Protein AF-A0A8S9XDS4-F1 (afdb_monomer_lite)

Foldseek 3Di:
DDPVVVVCVVVVVPPPPDDDDPVVVVVVVVVVVVVVVLLVQLCVVLVHPDPVSSVDDPDDGDVPPVVVVVVVVVVVVVVVVVPPPPPPPPVNVVLLVVLLQVQQLLQQDLAHAADPVVSLVVVVVVLVVLVVVLVPDDPPDVVSVVSVVVSVVSVVSSVSSVVSNLVNCLQQLLVCVVVVNRDDPVSVVVSVVSCCVVVVVVLVVLVPDDDPSSDDDSVVPGDDGDQQDKFKKAFQAQDPAQQFACPDPDGDRHGHGHRDIDIGRNNSCVVVVNVVRMTTD

Sequence (281 aa):
MSWKMFRQFPQLLSGSVYSLTGNRLLDIGLCGIIASIIDLDHFYAARSFSLKAATSLDRRPPLHCTSFWLVLLSLALVSSKNINFYNVESGGNVVLDTITEAWVNEKLSPEILPHKADFIEVMMEQIDQMEENVLQLQKTDLRSIIHRQELERIRYLIRSYLRTRLDKIELYSLWVFKNQGVLSPQELVYLKEYLSLSVAPLKNLCDRMPGPCGQINPRQMEIAPDLETHVFAKSKVDLPDTIIVNDGPREEEITINKDSQRIVPYASIREYVRNNQIKLI

pLDDT: mean 76.31, std 16.03, range [31.97, 95.69]

Radius of gyration: 29.33 Å; chains: 1; bounding box: 73×53×79 Å

InterPro domains:
  IPR008591 GINS complex subunit Sld5 [PTHR21206] (91-281)
  IPR021151 GINS subunit, domain A [PF05916] (144-204)
  IPR031633 DNA replication complex GINS protein SLD5, C-terminal [PF16922] (225-281)
  IPR031633 DNA replication complex GINS protein SLD5, C-terminal [cd21692] (225-281)
  IPR036224 GINS, helical bundle-like domain superfamily [SSF158573] (95-211)
  IPR038749 GINS complex protein Sld5, alpha-helical domain [cd11711] (95-197)

Structure (mmCIF, N/CA/C/O backbone):
data_AF-A0A8S9XDS4-F1
#
_entry.id   AF-A0A8S9XDS4-F1
#
loop_
_atom_site.group_PDB
_atom_site.id
_atom_site.type_symbol
_atom_site.label_atom_id
_atom_site.label_alt_id
_atom_site.label_comp_id
_atom_site.label_asym_id
_atom_site.label_entity_id
_atom_site.label_seq_id
_atom_site.pdbx_PDB_ins_code
_atom_site.Cartn_x
_atom_site.Cartn_y
_atom_site.Cartn_z
_atom_site.occupancy
_atom_site.B_iso_or_equiv
_atom_site.auth_seq_id
_atom_site.auth_comp_id
_atom_site.auth_asym_id
_atom_site.auth_atom_id
_atom_site.pdbx_PDB_model_num
ATOM 1 N N . MET A 1 1 ? 11.034 15.096 12.156 1.00 38.94 1 MET A N 1
ATOM 2 C CA . MET A 1 1 ? 10.784 13.637 12.126 1.00 38.94 1 MET A CA 1
ATOM 3 C C . MET A 1 1 ? 11.702 12.971 13.146 1.00 38.94 1 MET A C 1
ATOM 5 O O . MET A 1 1 ? 12.901 12.864 12.922 1.00 38.94 1 MET A O 1
ATOM 9 N N . SER A 1 2 ? 11.190 12.708 14.350 1.00 34.12 2 SER A N 1
ATOM 10 C CA . SER A 1 2 ? 12.020 12.368 15.512 1.00 34.12 2 SER A CA 1
ATOM 11 C C . SER A 1 2 ? 12.387 10.884 15.513 1.00 34.12 2 SER A C 1
ATOM 13 O O . SER A 1 2 ? 11.518 10.023 15.623 1.00 34.12 2 SER A O 1
ATOM 15 N N . TRP A 1 3 ? 13.689 10.598 15.473 1.00 31.97 3 TRP A N 1
ATOM 16 C CA . TRP A 1 3 ? 14.332 9.279 15.602 1.00 31.97 3 TRP A CA 1
ATOM 17 C C . TRP A 1 3 ? 13.975 8.497 16.890 1.00 31.97 3 TRP A C 1
ATOM 19 O O . TRP A 1 3 ? 14.473 7.393 17.114 1.00 31.97 3 TRP A O 1
ATOM 29 N N . LYS A 1 4 ? 13.103 9.038 17.750 1.00 37.28 4 LYS A N 1
ATOM 30 C CA . LYS A 1 4 ? 12.621 8.387 18.975 1.00 37.28 4 LYS A CA 1
ATOM 31 C C . LYS A 1 4 ? 11.759 7.148 18.701 1.00 37.28 4 LYS A C 1
ATOM 33 O O . LYS A 1 4 ? 11.863 6.190 19.460 1.00 37.28 4 LYS A O 1
ATOM 38 N N . MET A 1 5 ? 10.993 7.118 17.606 1.00 40.94 5 MET A N 1
ATOM 39 C CA . MET A 1 5 ? 10.071 6.007 17.321 1.00 40.94 5 MET A CA 1
ATOM 40 C C . MET A 1 5 ? 10.805 4.702 16.959 1.00 40.94 5 MET A C 1
ATOM 42 O O . MET A 1 5 ? 10.407 3.622 17.386 1.00 40.94 5 MET A O 1
ATOM 46 N N . PHE A 1 6 ? 11.935 4.789 16.246 1.00 42.84 6 PHE A N 1
ATOM 47 C CA . PHE A 1 6 ? 12.692 3.603 15.817 1.00 42.84 6 PHE A CA 1
ATOM 48 C C . PHE A 1 6 ? 13.499 2.954 16.957 1.00 42.84 6 PHE A C 1
ATOM 50 O O . PHE A 1 6 ? 13.774 1.758 16.921 1.00 42.84 6 PHE A O 1
ATOM 57 N N . ARG A 1 7 ? 13.837 3.704 18.019 1.00 44.28 7 ARG A N 1
ATOM 58 C CA . ARG A 1 7 ? 14.520 3.160 19.212 1.00 44.28 7 ARG A CA 1
ATOM 59 C C . ARG A 1 7 ? 13.599 2.392 20.164 1.00 44.28 7 ARG A C 1
ATOM 61 O O . ARG A 1 7 ? 14.101 1.604 20.958 1.00 44.28 7 ARG A O 1
ATOM 68 N N . GLN A 1 8 ? 12.283 2.592 20.095 1.00 40.78 8 GLN A N 1
ATOM 69 C CA . GLN A 1 8 ? 11.307 1.886 20.942 1.00 40.78 8 GLN A CA 1
ATOM 70 C C . GLN A 1 8 ? 10.876 0.522 20.377 1.00 40.78 8 GLN A C 1
ATOM 72 O O . GLN A 1 8 ? 10.158 -0.226 21.041 1.00 40.78 8 GLN A O 1
ATOM 77 N N . PHE A 1 9 ? 11.373 0.159 19.193 1.00 41.69 9 PHE A N 1
ATOM 78 C CA . PHE A 1 9 ? 11.039 -1.074 18.478 1.00 41.69 9 PHE A CA 1
ATOM 79 C C . PHE A 1 9 ? 11.287 -2.380 19.278 1.00 41.69 9 PHE A C 1
ATOM 81 O O . PHE A 1 9 ? 10.463 -3.286 19.176 1.00 41.69 9 PHE A O 1
ATOM 88 N N . PRO A 1 10 ? 12.322 -2.500 20.142 1.00 38.56 10 PRO A N 1
ATOM 89 C CA . PRO A 1 10 ? 12.512 -3.697 20.973 1.00 38.56 10 PRO A CA 1
ATOM 90 C C . PRO A 1 10 ? 11.683 -3.710 22.270 1.00 38.56 10 PRO A C 1
ATOM 92 O O . PRO A 1 10 ? 11.441 -4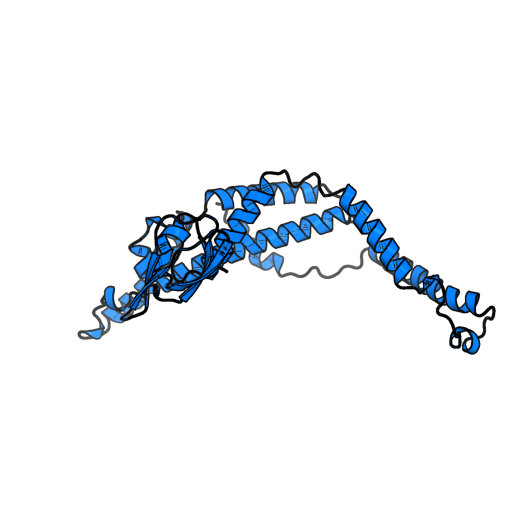.776 22.830 1.00 38.56 10 PRO A O 1
ATOM 95 N N . GLN A 1 11 ? 11.235 -2.551 22.771 1.00 41.19 11 GLN A N 1
ATOM 96 C CA . GLN A 1 11 ? 10.492 -2.468 24.041 1.00 41.19 11 GLN A CA 1
ATOM 97 C C . GLN A 1 11 ? 9.022 -2.892 23.897 1.00 41.19 11 GLN A C 1
ATOM 99 O O . GLN A 1 11 ? 8.427 -3.351 24.867 1.00 41.19 11 GLN A O 1
ATOM 104 N N . LEU A 1 12 ? 8.463 -2.825 22.684 1.00 44.44 12 LEU A N 1
ATOM 105 C CA . LEU A 1 12 ? 7.116 -3.315 22.357 1.00 44.44 12 LEU A CA 1
ATOM 106 C C . LEU A 1 12 ? 7.012 -4.851 22.271 1.00 44.44 12 LEU A C 1
ATOM 108 O O . LEU A 1 12 ? 5.904 -5.381 22.280 1.00 44.44 12 LEU A O 1
ATOM 112 N N . LEU A 1 13 ? 8.144 -5.564 22.209 1.00 42.00 13 LEU A N 1
ATOM 113 C CA . LEU A 1 13 ? 8.207 -7.034 22.167 1.00 42.00 13 LEU A CA 1
ATOM 114 C C . LEU A 1 13 ? 8.434 -7.677 23.542 1.00 42.00 13 LEU A C 1
ATOM 116 O O . LEU A 1 13 ? 8.306 -8.894 23.676 1.00 42.00 13 LEU A O 1
ATOM 120 N N . SER A 1 14 ? 8.730 -6.884 24.577 1.00 39.78 14 SER A N 1
ATOM 121 C CA . SER A 1 14 ? 8.745 -7.381 25.952 1.00 39.78 14 SER A CA 1
ATOM 122 C C . SER A 1 14 ? 7.303 -7.486 26.435 1.00 39.78 14 SER A C 1
ATOM 124 O O . SER A 1 14 ? 6.735 -6.543 26.991 1.00 39.78 14 SER A O 1
ATOM 126 N N . GLY A 1 15 ? 6.682 -8.631 26.145 1.00 41.44 15 GLY A N 1
ATOM 127 C CA . GLY A 1 15 ? 5.395 -9.007 26.706 1.00 41.44 15 GLY A CA 1
ATOM 128 C C . GLY A 1 15 ? 5.400 -8.726 28.204 1.00 41.44 15 GLY A C 1
ATOM 129 O O . GLY A 1 15 ? 6.309 -9.140 28.922 1.00 41.44 15 GLY A O 1
ATOM 130 N N . SER A 1 16 ? 4.399 -7.966 28.649 1.00 39.44 16 SER A N 1
ATOM 131 C CA . SER A 1 16 ? 4.152 -7.692 30.058 1.00 39.44 16 SER A CA 1
ATOM 132 C C . SER A 1 16 ? 4.224 -9.010 30.824 1.00 39.44 16 SER A C 1
ATOM 134 O O . SER A 1 16 ? 3.337 -9.851 30.701 1.00 39.44 16 SER A O 1
ATOM 136 N N . VAL A 1 17 ? 5.302 -9.192 31.591 1.00 44.12 17 VAL A N 1
ATOM 137 C CA . VAL A 1 17 ? 5.386 -10.219 32.626 1.00 44.12 17 VAL A CA 1
ATOM 138 C C . VAL A 1 17 ? 4.143 -10.022 33.487 1.00 44.12 17 VAL A C 1
ATOM 140 O O . VAL A 1 17 ? 3.975 -8.978 34.118 1.00 44.12 17 VAL A O 1
ATOM 143 N N . TYR A 1 18 ? 3.215 -10.971 33.392 1.00 42.41 18 TYR A N 1
ATOM 144 C CA . TYR A 1 18 ? 1.872 -10.854 33.938 1.00 42.41 18 TYR A CA 1
ATOM 145 C C . TYR A 1 18 ? 1.939 -10.804 35.469 1.00 42.41 18 TYR A C 1
ATOM 147 O O . TYR A 1 18 ? 1.972 -11.841 36.127 1.00 42.41 18 TYR A O 1
ATOM 155 N N . SER A 1 19 ? 1.965 -9.608 36.060 1.00 42.09 19 SER A N 1
ATOM 156 C CA . SER A 1 19 ? 1.843 -9.469 37.510 1.00 42.09 19 SER A CA 1
ATOM 157 C C . SER A 1 19 ? 0.372 -9.620 37.914 1.00 42.09 19 SER A C 1
ATOM 159 O O . SER A 1 19 ? -0.516 -8.935 37.393 1.00 42.09 19 SER A O 1
ATOM 161 N N . LEU A 1 20 ? 0.092 -10.557 38.828 1.00 45.88 20 LEU A N 1
ATOM 162 C CA . LEU A 1 20 ? -1.224 -10.714 39.450 1.00 45.88 20 LEU A CA 1
ATOM 163 C C . LEU A 1 20 ? -1.539 -9.458 40.270 1.00 45.88 20 LEU A C 1
ATOM 165 O O . LEU A 1 20 ? -1.080 -9.291 41.396 1.00 45.88 20 LEU A O 1
ATOM 169 N N . THR A 1 21 ? -2.315 -8.552 39.689 1.00 63.59 21 THR A N 1
ATOM 170 C CA . THR A 1 21 ? -2.833 -7.360 40.368 1.00 63.59 21 THR A CA 1
ATOM 171 C C . THR A 1 21 ? -4.156 -7.693 41.065 1.00 63.59 21 THR A C 1
ATOM 173 O O . THR A 1 21 ? -4.941 -8.485 40.543 1.00 63.59 21 THR A O 1
ATOM 176 N N . GLY A 1 22 ? -4.430 -7.075 42.222 1.00 60.00 22 GLY A N 1
ATOM 177 C CA . GLY A 1 22 ? -5.572 -7.397 43.100 1.00 60.00 22 GLY A CA 1
ATOM 178 C C . GLY A 1 22 ? -6.957 -7.387 42.436 1.00 60.00 22 GLY A C 1
ATOM 179 O O . GLY A 1 22 ? -7.810 -8.190 42.804 1.00 60.00 22 GLY A O 1
ATOM 180 N N . ASN A 1 23 ? -7.161 -6.578 41.392 1.00 59.94 23 ASN A N 1
ATOM 181 C CA . ASN A 1 23 ? -8.420 -6.561 40.636 1.00 59.94 23 ASN A CA 1
ATOM 182 C C . ASN A 1 23 ? -8.699 -7.896 39.923 1.00 59.94 23 ASN A C 1
ATOM 184 O O . ASN A 1 23 ? -9.842 -8.326 39.865 1.00 59.94 23 ASN A O 1
ATOM 188 N N . ARG A 1 24 ? -7.662 -8.619 39.478 1.00 60.28 24 ARG A N 1
ATOM 189 C CA . ARG A 1 24 ? -7.840 -9.924 38.819 1.00 60.28 24 ARG A CA 1
ATOM 190 C C . ARG A 1 24 ? -8.244 -11.027 39.795 1.00 60.28 24 ARG A C 1
ATOM 192 O O . ARG A 1 24 ? -8.914 -11.969 39.395 1.00 60.28 24 ARG A O 1
ATOM 199 N N . LEU A 1 25 ? -7.855 -10.923 41.069 1.00 70.88 25 LEU A N 1
ATOM 200 C CA . LEU A 1 25 ? -8.317 -11.853 42.107 1.00 70.88 25 LEU A CA 1
ATOM 201 C C . LEU A 1 25 ? -9.803 -11.647 42.411 1.00 70.88 25 LEU A C 1
ATOM 203 O O . LEU A 1 25 ? -10.516 -12.625 42.615 1.00 70.88 25 LEU A O 1
ATOM 207 N N . LEU A 1 26 ? -10.273 -10.395 42.383 1.00 72.00 26 LEU A N 1
ATOM 208 C CA . LEU A 1 26 ? -11.701 -10.092 42.463 1.00 72.00 26 LEU A CA 1
ATOM 209 C C . LEU A 1 26 ? -12.457 -10.632 41.246 1.00 72.00 26 LEU A C 1
ATOM 211 O O . LEU A 1 26 ? -13.508 -11.234 41.433 1.00 72.00 26 LEU A O 1
ATOM 215 N N . ASP A 1 27 ? -11.906 -10.512 40.036 1.00 66.06 27 ASP A N 1
ATOM 216 C CA . ASP A 1 27 ? -12.522 -11.068 38.822 1.00 66.06 27 ASP A CA 1
ATOM 217 C C . ASP A 1 27 ? -12.614 -12.603 38.872 1.00 66.06 27 ASP A C 1
ATOM 219 O O . ASP A 1 27 ? -13.650 -13.179 38.540 1.00 66.06 27 ASP A O 1
ATOM 223 N N . ILE A 1 28 ? -11.557 -13.276 39.342 1.00 75.62 28 ILE A N 1
ATOM 224 C CA . ILE A 1 28 ? -11.547 -14.734 39.550 1.00 75.62 28 ILE A CA 1
ATOM 225 C C . ILE A 1 28 ? -12.573 -15.127 40.621 1.00 75.62 28 ILE A C 1
ATOM 227 O O . ILE A 1 28 ? -13.322 -16.086 40.435 1.00 75.62 28 ILE A O 1
ATOM 231 N N . GLY A 1 29 ? -12.645 -14.371 41.720 1.00 77.25 29 GLY A N 1
ATOM 232 C CA . GLY A 1 29 ? -13.624 -14.586 42.785 1.00 77.25 29 GLY A CA 1
ATOM 233 C C . GLY A 1 29 ? -15.064 -14.408 42.302 1.00 77.25 29 GLY A C 1
ATOM 234 O O . GLY A 1 29 ? -15.908 -15.262 42.557 1.00 77.25 29 GLY A O 1
ATOM 235 N N . LEU A 1 30 ? -15.335 -13.347 41.541 1.00 78.06 30 LEU A N 1
ATOM 236 C CA . LEU A 1 30 ? -16.634 -13.091 40.918 1.00 78.06 30 LEU A CA 1
ATOM 237 C C . LEU A 1 30 ? -17.008 -14.198 39.931 1.00 78.06 30 LEU A C 1
ATOM 239 O O . LEU A 1 30 ? -18.138 -14.677 39.958 1.00 78.06 30 LEU A O 1
ATOM 243 N N . CYS A 1 31 ? -16.062 -14.656 39.110 1.00 69.50 31 CYS A N 1
ATOM 244 C CA . CYS A 1 31 ? -16.282 -15.767 38.189 1.00 69.50 31 CYS A CA 1
ATOM 245 C C . CYS A 1 31 ? -16.628 -17.065 38.940 1.00 69.50 31 CYS A C 1
ATOM 247 O O . CYS A 1 31 ? -17.566 -17.762 38.557 1.00 69.50 31 CYS A O 1
ATOM 249 N N . GLY A 1 32 ? -15.949 -17.344 40.058 1.00 77.50 32 GLY A N 1
ATOM 250 C CA . GLY A 1 32 ? -16.254 -18.483 40.928 1.00 77.50 32 GLY A CA 1
ATOM 251 C C . GLY A 1 32 ? -17.635 -18.396 41.587 1.00 77.50 32 GLY A C 1
ATOM 252 O O . GLY A 1 32 ? -18.351 -19.393 41.651 1.00 77.50 32 GLY A O 1
ATOM 253 N N . ILE A 1 33 ? -18.047 -17.203 42.026 1.00 77.25 33 ILE A N 1
ATOM 254 C CA . ILE A 1 33 ? -19.387 -16.972 42.589 1.00 77.25 33 ILE A CA 1
ATOM 255 C C . ILE A 1 33 ? -20.460 -17.184 41.516 1.00 77.25 33 ILE A C 1
ATOM 257 O O . ILE A 1 33 ? -21.451 -17.866 41.768 1.00 77.25 33 ILE A O 1
ATOM 261 N N . ILE A 1 34 ? -20.252 -16.652 40.309 1.00 73.94 34 ILE A N 1
ATOM 262 C CA . ILE A 1 34 ? -21.185 -16.809 39.186 1.00 73.94 34 ILE A CA 1
ATOM 263 C C . ILE A 1 34 ? -21.294 -18.283 38.774 1.00 73.94 34 ILE A C 1
ATOM 265 O O . ILE A 1 34 ? -22.406 -18.772 38.591 1.00 73.94 34 ILE A O 1
ATOM 269 N N . ALA A 1 35 ? -20.176 -19.011 38.690 1.00 72.69 35 ALA A N 1
ATOM 270 C CA . ALA A 1 35 ? -20.175 -20.447 38.406 1.00 72.69 35 ALA A CA 1
ATOM 271 C C . ALA A 1 35 ? -20.938 -21.248 39.478 1.00 72.69 35 ALA A C 1
ATOM 273 O O . ALA A 1 35 ? -21.775 -22.082 39.148 1.00 72.69 35 ALA A O 1
ATOM 274 N N . SER A 1 36 ? -20.735 -20.921 40.757 1.00 73.25 36 SER A N 1
ATOM 275 C CA . SER A 1 36 ? -21.440 -21.562 41.874 1.00 73.25 36 SER A CA 1
ATOM 276 C C . SER A 1 36 ? -22.957 -21.316 41.841 1.00 73.25 36 SER A C 1
ATOM 278 O O . SER A 1 36 ? -23.747 -22.223 42.098 1.00 73.25 36 SER A O 1
ATOM 280 N N . ILE A 1 37 ? -23.396 -20.112 41.453 1.00 71.06 37 ILE A N 1
ATOM 281 C CA . ILE A 1 37 ? -24.826 -19.789 41.289 1.00 71.06 37 ILE A CA 1
ATOM 282 C C . ILE A 1 37 ? -25.466 -20.627 40.168 1.00 71.06 37 ILE A C 1
ATOM 284 O O . ILE A 1 37 ? -26.620 -21.036 40.293 1.00 71.06 37 ILE A O 1
ATOM 288 N N . ILE A 1 38 ? -24.720 -20.918 39.099 1.00 66.44 38 ILE A N 1
ATOM 289 C CA . ILE A 1 38 ? -25.179 -21.758 37.981 1.00 66.44 38 ILE A CA 1
ATOM 290 C C . ILE A 1 38 ? -25.336 -23.224 38.418 1.00 66.44 38 ILE A C 1
ATOM 292 O O . ILE A 1 38 ? -26.315 -23.883 38.050 1.00 66.44 38 ILE A O 1
ATOM 296 N N . ASP A 1 39 ? -24.424 -23.724 39.252 1.00 64.94 39 ASP A N 1
ATOM 297 C CA . ASP A 1 39 ? -24.528 -25.071 39.818 1.00 64.94 39 ASP A CA 1
ATOM 298 C C . ASP A 1 39 ? -25.735 -25.188 40.771 1.00 64.94 39 ASP A C 1
ATOM 300 O O . ASP A 1 39 ? -26.446 -26.194 40.744 1.00 64.94 39 ASP A O 1
ATOM 304 N N . LEU A 1 40 ? -26.046 -24.138 41.547 1.00 67.69 40 LEU A N 1
ATOM 305 C CA . LEU A 1 40 ? -27.209 -24.086 42.448 1.00 67.69 40 LEU A CA 1
ATOM 306 C C . LEU A 1 40 ? -28.571 -24.114 41.724 1.00 67.69 40 LEU A C 1
ATOM 308 O O . LEU A 1 40 ? -29.529 -24.652 42.284 1.00 67.69 40 LEU A O 1
ATOM 312 N N . ASP A 1 41 ? -28.674 -23.604 40.489 1.00 67.69 41 ASP A N 1
ATOM 313 C CA . ASP A 1 41 ? -29.923 -23.631 39.699 1.00 67.69 41 ASP A CA 1
ATOM 314 C C . ASP A 1 41 ? -30.372 -25.074 39.390 1.00 67.69 41 ASP A C 1
ATOM 316 O O . ASP A 1 41 ? -31.559 -25.403 39.469 1.00 67.69 41 ASP A O 1
ATOM 320 N N . HIS A 1 42 ? -29.421 -25.984 39.146 1.00 67.56 42 HIS A N 1
ATOM 321 C CA . HIS A 1 42 ? -29.709 -27.409 38.942 1.00 67.56 42 HIS A CA 1
ATOM 322 C C . HIS A 1 42 ? -30.240 -28.085 40.211 1.00 67.56 42 HIS A C 1
ATOM 324 O O . HIS A 1 42 ? -31.170 -28.891 40.140 1.00 67.56 42 HIS A O 1
ATOM 330 N N . PHE A 1 43 ? -29.693 -27.737 41.380 1.00 66.94 43 PHE A N 1
ATOM 331 C CA . PHE A 1 43 ? -30.169 -28.254 42.667 1.00 66.94 43 PHE A CA 1
ATOM 332 C C . PHE A 1 43 ? -31.555 -27.707 43.030 1.00 66.94 43 PHE A C 1
ATOM 334 O O . PHE A 1 43 ? -32.393 -28.445 43.559 1.00 66.94 43 PHE A O 1
ATOM 341 N N . TYR A 1 44 ? -31.828 -26.439 42.707 1.00 69.75 44 TYR A N 1
ATOM 342 C CA . TYR A 1 44 ? -33.137 -25.825 42.923 1.00 69.75 44 TYR A CA 1
ATOM 343 C C . TYR A 1 44 ? -34.213 -26.456 42.028 1.00 69.75 44 TYR A C 1
ATOM 345 O O . TYR A 1 44 ? -35.284 -26.829 42.514 1.00 69.75 44 TYR A O 1
ATOM 353 N N . ALA A 1 45 ? -33.910 -26.663 40.742 1.00 65.88 45 ALA A N 1
ATOM 354 C CA . ALA A 1 45 ? -34.813 -27.315 39.796 1.00 65.88 45 ALA A CA 1
ATOM 355 C C . ALA A 1 45 ? -35.069 -28.797 40.141 1.00 65.88 45 ALA A C 1
ATOM 357 O O . ALA A 1 45 ? -36.183 -29.287 39.954 1.00 65.88 45 ALA A O 1
ATOM 358 N N . ALA A 1 46 ? -34.079 -29.493 40.710 1.00 66.75 46 ALA A N 1
ATOM 359 C CA . ALA A 1 46 ? -34.214 -30.873 41.179 1.00 66.75 46 ALA A CA 1
ATOM 360 C C . ALA A 1 46 ? -35.008 -31.020 42.492 1.00 66.75 46 ALA A C 1
ATOM 362 O O . ALA A 1 46 ? -35.350 -32.145 42.862 1.00 66.75 46 ALA A O 1
ATOM 363 N N . ARG A 1 47 ? -35.271 -29.919 43.226 1.00 67.56 47 ARG A N 1
ATOM 364 C CA . ARG A 1 47 ? -35.845 -29.912 44.594 1.00 67.56 47 ARG A CA 1
ATOM 365 C C . ARG A 1 47 ? -35.177 -30.922 45.547 1.00 67.56 47 ARG A C 1
ATOM 367 O O . ARG A 1 47 ? -35.798 -31.411 46.489 1.00 67.56 47 ARG A O 1
ATOM 374 N N . SER A 1 48 ? -33.915 -31.259 45.294 1.00 68.25 48 SER A N 1
ATOM 375 C CA . SER A 1 48 ? -33.201 -32.342 45.962 1.00 68.25 48 SER A CA 1
ATOM 376 C C . SER A 1 48 ? -31.702 -32.067 45.941 1.00 68.25 48 SER A C 1
ATOM 378 O O . SER A 1 48 ? -31.145 -31.719 44.905 1.00 68.25 48 SER A O 1
ATOM 380 N N . PHE A 1 49 ? -31.031 -32.275 47.075 1.00 66.38 49 PHE A N 1
ATOM 381 C CA . PHE A 1 49 ? -29.572 -32.142 47.207 1.00 66.38 49 PHE A CA 1
ATOM 382 C C . PHE A 1 49 ? -28.805 -33.389 46.721 1.00 66.38 49 PHE A C 1
ATOM 384 O O . PHE A 1 49 ? -27.618 -33.551 46.994 1.00 66.38 49 PHE A O 1
ATOM 391 N N . SER A 1 50 ? -29.475 -34.301 46.011 1.00 72.81 50 SER A N 1
ATOM 392 C CA . SER A 1 50 ? -28.852 -35.498 45.449 1.00 72.81 50 SER A CA 1
ATOM 393 C C . SER A 1 50 ? -28.212 -35.199 44.093 1.00 72.81 50 SER A C 1
ATOM 395 O O . SER A 1 50 ? -28.897 -34.827 43.142 1.00 72.81 50 SER A O 1
ATOM 397 N N . LEU A 1 51 ? -26.906 -35.453 43.975 1.00 58.97 51 LEU A N 1
ATOM 398 C CA . LEU A 1 51 ? -26.137 -35.330 42.725 1.00 58.97 51 LEU A CA 1
ATOM 399 C C . LEU A 1 51 ? -26.752 -36.127 41.564 1.00 58.97 51 LEU A C 1
ATOM 401 O O . LEU A 1 51 ? -26.744 -35.668 40.423 1.00 58.97 51 LEU A O 1
ATOM 405 N N . LYS A 1 52 ? -27.336 -37.299 41.855 1.00 64.88 52 LYS A N 1
ATOM 406 C CA . LYS A 1 52 ? -28.030 -38.118 40.848 1.00 64.88 52 LYS A CA 1
ATOM 407 C C . LYS A 1 52 ? -29.311 -37.459 40.339 1.00 64.88 52 LYS A C 1
ATOM 409 O O . LYS A 1 52 ? -29.636 -37.643 39.179 1.00 64.88 52 LYS A O 1
ATOM 414 N N . ALA A 1 53 ? -30.006 -36.697 41.185 1.00 61.03 53 ALA A N 1
ATOM 415 C CA . ALA A 1 53 ? -31.222 -35.983 40.805 1.00 61.03 53 ALA A CA 1
ATOM 416 C C . ALA A 1 53 ? -30.908 -34.686 40.044 1.00 61.03 53 ALA A C 1
ATOM 418 O O . ALA A 1 53 ? -31.602 -34.373 39.090 1.00 61.03 53 ALA A O 1
ATOM 419 N N . ALA A 1 54 ? -29.838 -33.970 40.411 1.00 59.59 54 ALA A N 1
ATOM 420 C CA . ALA A 1 54 ? -29.408 -32.741 39.733 1.00 59.59 54 ALA A CA 1
ATOM 421 C C . ALA A 1 54 ? -28.893 -32.980 38.297 1.00 59.59 54 ALA A C 1
ATOM 423 O O . ALA A 1 54 ? -28.994 -32.102 37.445 1.00 59.59 54 ALA A O 1
ATOM 424 N N . THR A 1 55 ? -28.365 -34.178 38.021 1.00 60.03 55 THR A N 1
ATOM 425 C CA . THR A 1 55 ? -27.806 -34.573 36.713 1.00 60.03 55 THR A CA 1
ATOM 426 C C . THR A 1 55 ? -28.799 -35.297 35.797 1.00 60.03 55 THR A C 1
ATOM 428 O O . THR A 1 55 ? -28.471 -35.559 34.642 1.00 60.03 55 THR A O 1
ATOM 431 N N . SER A 1 56 ? -30.014 -35.598 36.273 1.00 64.50 56 SER A N 1
ATOM 432 C CA . SER A 1 56 ? -31.025 -36.380 35.546 1.00 64.50 56 SER A CA 1
ATOM 433 C C . SER A 1 56 ? -32.303 -35.594 35.206 1.00 64.50 56 SER A C 1
ATOM 435 O O . SER A 1 56 ? -33.374 -36.193 35.123 1.00 64.50 56 SER A O 1
ATOM 437 N N . LEU A 1 57 ? -32.241 -34.262 35.066 1.00 60.91 57 LEU A N 1
ATOM 438 C CA . LEU A 1 57 ? -33.418 -33.445 34.727 1.00 60.91 57 LEU A CA 1
ATOM 439 C C . LEU A 1 57 ? -33.774 -33.512 33.232 1.00 60.91 57 LEU A C 1
ATOM 441 O O . LEU A 1 57 ? -32.945 -33.210 32.377 1.00 60.91 57 LEU A O 1
ATOM 445 N N . ASP A 1 58 ? -35.053 -33.767 32.932 1.00 63.25 58 ASP A N 1
ATOM 446 C CA . ASP A 1 58 ? -35.607 -33.778 31.564 1.00 63.25 58 ASP A CA 1
ATOM 447 C C . ASP A 1 58 ? -35.689 -32.383 30.911 1.00 63.25 58 ASP A C 1
ATOM 449 O O . ASP A 1 58 ? -35.813 -32.259 29.690 1.00 63.25 58 ASP A O 1
ATOM 453 N N . ARG A 1 59 ? -35.643 -31.303 31.706 1.00 61.41 59 ARG A N 1
ATOM 454 C CA . ARG A 1 59 ? -35.692 -29.909 31.230 1.00 61.41 59 ARG A CA 1
ATOM 455 C C . ARG A 1 59 ? -34.483 -29.126 31.725 1.00 61.41 59 ARG A C 1
ATOM 457 O O . ARG A 1 59 ? -34.173 -29.154 32.912 1.00 61.41 59 ARG A O 1
ATOM 464 N N . ARG A 1 60 ? -33.837 -28.382 30.819 1.00 61.56 60 ARG A N 1
ATOM 465 C CA . ARG A 1 60 ? -32.734 -27.475 31.172 1.00 61.56 60 ARG A CA 1
ATOM 466 C C . ARG A 1 60 ? -33.252 -26.356 32.087 1.00 61.56 60 ARG A C 1
ATOM 468 O O . ARG A 1 60 ? -34.297 -25.780 31.771 1.00 61.56 60 ARG A O 1
ATOM 475 N N . PRO A 1 61 ? -32.559 -26.059 33.198 1.00 61.50 61 PRO A N 1
ATOM 476 C CA . PRO A 1 61 ? -33.013 -25.065 34.157 1.00 61.50 61 PRO A CA 1
ATOM 477 C C . PRO A 1 61 ? -32.864 -23.640 33.579 1.00 61.50 61 PRO A C 1
ATOM 479 O O . PRO A 1 61 ? -32.075 -23.416 32.651 1.00 61.50 61 PRO A O 1
ATOM 482 N N . PRO A 1 62 ? -33.688 -22.682 34.036 1.00 57.88 62 PRO A N 1
ATOM 483 C CA . PRO A 1 62 ? -33.934 -21.427 33.327 1.00 57.88 62 PRO A CA 1
ATOM 484 C C . PRO A 1 62 ? -32.721 -20.484 33.267 1.00 57.88 62 PRO A C 1
ATOM 486 O O . PRO A 1 62 ? -32.627 -19.717 32.306 1.00 57.88 62 PRO A O 1
ATOM 489 N N . LEU A 1 63 ? -31.775 -20.547 34.217 1.00 54.34 63 LEU A N 1
ATOM 490 C CA . LEU A 1 63 ? -30.567 -19.700 34.208 1.00 54.34 63 LEU A CA 1
ATOM 491 C C . LEU A 1 63 ? -29.462 -20.246 33.292 1.00 54.34 63 LEU A C 1
ATOM 493 O O . LEU A 1 63 ? -28.519 -19.530 32.959 1.00 54.34 63 LEU A O 1
ATOM 497 N N . HIS A 1 64 ? -29.597 -21.493 32.834 1.00 58.97 64 HIS A N 1
ATOM 498 C CA . HIS A 1 64 ? -28.658 -22.144 31.920 1.00 58.97 64 HIS A CA 1
ATOM 499 C C . HIS A 1 64 ? -28.978 -21.927 30.440 1.00 58.97 64 HIS A C 1
ATOM 501 O O . HIS A 1 64 ? -28.223 -22.357 29.558 1.00 58.97 64 HIS A O 1
ATOM 507 N N . CYS A 1 65 ? -30.105 -21.279 30.145 1.00 57.66 65 CYS A N 1
ATOM 508 C CA . CYS A 1 65 ? -30.448 -20.899 28.791 1.00 57.66 65 CYS A CA 1
ATOM 509 C C . CYS A 1 65 ? -29.420 -19.879 28.304 1.00 57.66 65 CYS A C 1
ATOM 511 O O . CYS A 1 65 ? -29.338 -18.760 28.807 1.00 57.66 65 CYS A O 1
ATOM 513 N N . THR A 1 66 ? -28.669 -20.250 27.269 1.00 58.47 66 THR A N 1
ATOM 514 C CA . THR A 1 66 ? -27.817 -19.347 26.482 1.00 58.47 66 THR A CA 1
ATOM 515 C C . THR A 1 66 ? -28.545 -18.051 26.116 1.00 58.47 66 THR A C 1
ATOM 517 O O . THR A 1 66 ? -27.913 -17.012 25.987 1.00 58.47 66 THR A O 1
ATOM 520 N N . SER A 1 67 ? -29.878 -18.077 26.052 1.00 60.84 67 SER A N 1
ATOM 521 C CA . SER A 1 67 ? -30.771 -16.927 25.941 1.00 60.84 67 SER A CA 1
ATOM 522 C C . SER A 1 67 ? -30.557 -15.842 27.005 1.00 60.84 67 SER A C 1
ATOM 524 O O . SER A 1 67 ? -30.585 -14.676 26.643 1.00 60.84 67 SER A O 1
ATOM 526 N N . PHE A 1 68 ? -30.312 -16.162 28.281 1.00 67.69 68 PHE A N 1
ATOM 527 C CA . PHE A 1 68 ? -30.086 -15.139 29.315 1.00 67.69 68 PHE A CA 1
ATOM 528 C C . PHE A 1 68 ? -28.750 -14.422 29.110 1.00 67.69 68 PHE A C 1
ATOM 530 O O . PHE A 1 68 ? -28.697 -13.196 29.129 1.00 67.69 68 PHE A O 1
ATOM 537 N N . TRP A 1 69 ? -27.687 -15.174 28.813 1.00 68.62 69 TRP A N 1
ATOM 538 C CA . TRP A 1 69 ? -26.383 -14.606 28.468 1.00 68.62 69 TRP A CA 1
ATOM 539 C C . TRP A 1 69 ? -26.418 -13.831 27.149 1.00 68.62 69 TRP A C 1
ATOM 541 O O . TRP A 1 69 ? -25.806 -12.774 27.058 1.00 68.62 69 TRP A O 1
ATOM 551 N N . LEU A 1 70 ? -27.182 -14.292 26.155 1.00 66.00 70 LEU A N 1
ATOM 552 C CA . LEU A 1 70 ? -27.417 -13.565 24.906 1.00 66.00 70 LEU A CA 1
ATOM 553 C C . LEU A 1 70 ? -28.223 -12.283 25.136 1.00 66.00 70 LEU A C 1
ATOM 555 O O . LEU A 1 70 ? -27.917 -11.268 24.520 1.00 66.00 70 LEU A O 1
ATOM 559 N N . VAL A 1 71 ? -29.205 -12.293 26.043 1.00 69.94 71 VAL A N 1
ATOM 560 C CA . VAL A 1 71 ? -29.984 -11.104 26.415 1.00 69.94 71 VAL A CA 1
ATOM 561 C C . VAL A 1 71 ? -29.116 -10.121 27.196 1.00 69.94 71 VAL A C 1
ATOM 563 O O . VAL A 1 71 ? -29.087 -8.953 26.828 1.00 69.94 71 VAL A O 1
ATOM 566 N N . LEU A 1 72 ? -28.338 -10.572 28.184 1.00 71.00 72 LEU A N 1
ATOM 567 C CA . LEU A 1 72 ? -27.388 -9.741 28.931 1.00 71.00 72 LEU A CA 1
ATOM 568 C C . LEU A 1 72 ? -26.321 -9.143 28.002 1.00 71.00 72 LEU A C 1
ATOM 570 O O . LEU A 1 72 ? -26.049 -7.947 28.071 1.00 71.00 72 LEU A O 1
ATOM 574 N N . LEU A 1 73 ? -25.771 -9.947 27.085 1.00 69.81 73 LEU A N 1
ATOM 575 C CA . LEU A 1 73 ? -24.826 -9.494 26.067 1.00 69.81 73 LEU A CA 1
ATOM 576 C C . LEU A 1 73 ? -25.488 -8.494 25.116 1.00 69.81 73 LEU A C 1
ATOM 578 O O . LEU A 1 73 ? -24.898 -7.465 24.814 1.00 69.81 73 LEU A O 1
ATOM 582 N N . SER A 1 74 ? -26.728 -8.742 24.685 1.00 67.12 74 SER A N 1
ATOM 583 C CA . SER A 1 74 ? -27.473 -7.809 23.836 1.00 67.12 74 SER A CA 1
ATOM 584 C C . SER A 1 74 ? -27.771 -6.491 24.556 1.00 67.12 74 SER A C 1
ATOM 586 O O . SER A 1 74 ? -27.623 -5.436 23.952 1.00 67.12 74 SER A O 1
ATOM 588 N N . LEU A 1 75 ? -28.097 -6.523 25.853 1.00 68.31 75 LEU A N 1
ATOM 589 C CA . LEU A 1 75 ? -28.370 -5.336 26.663 1.00 68.31 75 LEU A CA 1
ATOM 590 C C . LEU A 1 75 ? -27.086 -4.545 26.933 1.00 68.31 75 LEU A C 1
ATOM 592 O O . LEU A 1 75 ? -27.087 -3.321 26.844 1.00 68.31 75 LEU A O 1
ATOM 596 N N . ALA A 1 76 ? -25.977 -5.239 27.200 1.00 63.88 76 ALA A N 1
ATOM 597 C CA . ALA A 1 76 ? -24.652 -4.646 27.339 1.00 63.88 76 ALA A CA 1
ATOM 598 C C . ALA A 1 76 ? -24.171 -4.028 26.016 1.00 63.88 76 ALA A C 1
ATOM 600 O O . ALA A 1 76 ? -23.634 -2.923 26.016 1.00 63.88 76 ALA A O 1
ATOM 601 N N . LEU A 1 77 ? -24.433 -4.682 24.879 1.00 59.44 77 LEU A N 1
ATOM 602 C CA . LEU A 1 77 ? -24.166 -4.140 23.545 1.00 59.44 77 LEU A CA 1
ATOM 603 C C . LEU A 1 77 ? -25.065 -2.942 23.222 1.00 59.44 77 LEU A C 1
ATOM 605 O O . LEU A 1 77 ? -24.585 -1.979 22.639 1.00 59.44 77 LEU A O 1
ATOM 609 N N . VAL A 1 78 ? -26.342 -2.949 23.612 1.00 60.09 78 VAL A N 1
ATOM 610 C CA . VAL A 1 78 ? -27.259 -1.806 23.434 1.00 60.09 78 VAL A CA 1
ATOM 611 C C . VAL A 1 78 ? -26.858 -0.630 24.332 1.00 60.09 78 VAL A C 1
ATOM 613 O O . VAL A 1 78 ? -26.845 0.511 23.877 1.00 60.09 78 VAL A O 1
ATOM 616 N N . SER A 1 79 ? -26.440 -0.895 25.571 1.00 53.03 79 SER A N 1
ATOM 617 C CA . SER A 1 79 ? -25.903 0.124 26.481 1.00 53.03 79 SER A CA 1
ATOM 618 C C . SER A 1 79 ? -24.561 0.684 25.978 1.00 53.03 79 SER A C 1
ATOM 620 O O . SER A 1 79 ? -24.324 1.888 26.033 1.00 53.03 79 SER A O 1
ATOM 622 N N . SER A 1 80 ? -23.723 -0.159 25.363 1.00 51.16 80 SER A N 1
ATOM 623 C CA . SER A 1 80 ? -22.482 0.247 24.685 1.00 51.16 80 SER A CA 1
ATOM 624 C C . SER A 1 80 ? -22.744 1.079 23.418 1.00 51.16 80 SER A C 1
ATOM 626 O O . SER A 1 80 ? -22.071 2.089 23.189 1.00 51.16 80 SER A O 1
ATOM 628 N N . LYS A 1 81 ? -23.775 0.729 22.632 1.00 49.19 81 LYS A N 1
ATOM 629 C CA . LYS A 1 81 ? -24.221 1.498 21.455 1.00 49.19 81 LYS A CA 1
ATOM 630 C C . LYS A 1 81 ? -24.683 2.910 21.818 1.00 49.19 81 LYS A C 1
ATOM 632 O O . LYS A 1 81 ? -24.446 3.828 21.039 1.00 49.19 81 LYS A O 1
ATOM 637 N N . ASN A 1 82 ? -25.260 3.100 23.005 1.00 47.12 82 ASN A N 1
ATOM 638 C CA . ASN A 1 82 ? -25.662 4.422 23.491 1.00 47.12 82 ASN A CA 1
ATOM 639 C C . ASN A 1 82 ? -24.488 5.306 23.956 1.00 47.12 82 ASN A C 1
ATOM 641 O O . ASN A 1 82 ? -24.676 6.508 24.108 1.00 47.12 82 ASN A O 1
ATOM 645 N N . ILE A 1 83 ? -23.280 4.759 24.156 1.00 51.72 83 ILE A N 1
ATOM 646 C CA . ILE A 1 83 ? -22.147 5.510 24.732 1.00 51.72 83 ILE A CA 1
ATOM 647 C C . ILE A 1 83 ? -21.026 5.807 23.714 1.00 51.72 83 ILE A C 1
ATOM 649 O O . ILE A 1 83 ? -20.249 6.737 23.938 1.00 51.72 83 ILE A O 1
ATOM 653 N N . ASN A 1 84 ? -20.938 5.103 22.575 1.00 46.03 84 ASN A N 1
ATOM 654 C CA . ASN A 1 84 ? -19.778 5.218 21.668 1.00 46.03 84 ASN A CA 1
ATOM 655 C C . ASN A 1 84 ? -20.059 5.538 20.191 1.00 46.03 84 ASN A C 1
ATOM 657 O O . ASN A 1 84 ? -19.121 5.507 19.403 1.00 46.03 84 ASN A O 1
ATOM 661 N N . PHE A 1 85 ? -21.277 5.914 19.793 1.00 45.25 85 PHE A N 1
ATOM 662 C CA . PHE A 1 85 ? -21.496 6.365 18.406 1.00 45.25 85 PHE A CA 1
ATOM 663 C C . PHE A 1 85 ? -21.249 7.869 18.179 1.00 45.25 85 PHE A C 1
ATOM 665 O O . PHE A 1 85 ? -21.291 8.326 17.045 1.00 45.25 85 PHE A O 1
ATOM 672 N N . TYR A 1 86 ? -20.975 8.646 19.235 1.00 44.03 86 TYR A N 1
ATOM 673 C CA . TYR A 1 86 ? -20.935 10.114 19.143 1.00 44.03 86 TYR A CA 1
ATOM 674 C C . TYR A 1 86 ? -19.549 10.762 18.966 1.00 44.03 86 TYR A C 1
ATOM 676 O O . TYR A 1 86 ? -19.517 11.934 18.619 1.00 44.03 86 TYR A O 1
ATOM 684 N N . ASN A 1 87 ? -18.422 10.050 19.124 1.00 41.53 87 ASN A N 1
ATOM 685 C CA . ASN A 1 87 ? -17.077 10.671 19.063 1.00 41.53 87 ASN A CA 1
ATOM 686 C C . ASN A 1 87 ? -16.100 10.007 18.070 1.00 41.53 87 ASN A C 1
ATOM 688 O O . ASN A 1 87 ? -14.892 10.032 18.284 1.00 41.53 87 ASN A O 1
ATOM 692 N N . VAL A 1 88 ? -16.596 9.427 16.975 1.00 50.78 88 VAL A N 1
ATOM 693 C CA . VAL A 1 88 ? -15.812 9.411 15.729 1.00 50.78 88 VAL A CA 1
ATOM 694 C C . VAL A 1 88 ? -16.453 10.480 14.861 1.00 50.78 88 VAL A C 1
ATOM 696 O O . VAL A 1 88 ? -17.404 10.212 14.131 1.00 50.78 88 VAL A O 1
ATOM 699 N N . GLU A 1 89 ? -16.020 11.724 15.075 1.00 46.50 89 GLU A N 1
ATOM 700 C CA . GLU A 1 89 ? -16.488 12.900 14.344 1.00 46.50 89 GLU A CA 1
ATOM 701 C C . GLU A 1 89 ? -16.526 12.602 12.844 1.00 46.50 89 GLU A C 1
ATOM 703 O O . GLU A 1 89 ? -15.573 12.059 12.281 1.00 46.50 89 GLU A O 1
ATOM 708 N N . SER A 1 90 ? -17.643 12.956 12.206 1.00 49.25 90 SER A N 1
ATOM 709 C CA . SER A 1 90 ? -18.043 12.635 10.829 1.00 49.25 90 SER A CA 1
ATOM 710 C C . SER A 1 90 ? -16.996 12.835 9.717 1.00 49.25 90 SER A C 1
ATOM 712 O O . SER A 1 90 ? -17.246 12.411 8.593 1.00 49.25 90 SER A O 1
ATOM 714 N N . GLY A 1 91 ? -15.837 13.444 9.985 1.00 53.44 91 GLY A N 1
ATOM 715 C CA . GLY A 1 91 ? -14.706 13.524 9.054 1.00 53.44 91 GLY A CA 1
ATOM 716 C C . GLY A 1 91 ? -13.761 12.312 9.079 1.00 53.44 91 GLY A C 1
ATOM 717 O O . GLY A 1 91 ? -13.248 11.929 8.031 1.00 53.44 91 GLY A O 1
ATOM 718 N N . GLY A 1 92 ? -13.554 11.663 10.233 1.00 62.81 92 GLY A N 1
ATOM 719 C CA . GLY A 1 92 ? -12.572 10.574 10.385 1.00 62.81 92 GLY A CA 1
ATOM 720 C C . GLY A 1 92 ? -12.931 9.305 9.606 1.00 62.81 92 GLY A C 1
ATOM 721 O O . GLY A 1 92 ? -12.064 8.670 9.010 1.00 62.81 92 GLY A O 1
ATOM 722 N N . ASN A 1 93 ? -14.223 8.977 9.522 1.00 71.38 93 ASN A N 1
ATOM 723 C CA . ASN A 1 93 ? -14.688 7.810 8.765 1.00 71.38 93 ASN A CA 1
ATOM 724 C C . ASN A 1 93 ? -14.445 7.963 7.257 1.00 71.38 93 ASN A C 1
ATOM 726 O O . ASN A 1 93 ? -14.030 7.013 6.604 1.00 71.38 93 ASN A O 1
ATOM 730 N N . VAL A 1 94 ? -14.617 9.172 6.713 1.00 80.56 94 VAL A N 1
ATOM 731 C CA . VAL A 1 94 ? -14.393 9.436 5.282 1.00 80.56 94 VAL A CA 1
ATOM 732 C C . VAL A 1 94 ? -12.910 9.297 4.925 1.00 80.56 94 VAL A C 1
ATOM 734 O O . VAL A 1 94 ? -12.564 8.719 3.892 1.00 80.56 94 VAL A O 1
ATOM 737 N N . VAL A 1 95 ? -12.019 9.790 5.792 1.00 85.38 95 VAL A N 1
ATOM 738 C CA . VAL A 1 95 ? -10.565 9.648 5.616 1.00 85.38 95 VAL A CA 1
ATOM 739 C C . VAL A 1 95 ? -10.158 8.175 5.712 1.00 85.38 95 VAL A C 1
ATOM 741 O O . VAL A 1 95 ? -9.414 7.686 4.860 1.00 85.38 95 VAL A O 1
ATOM 744 N N . LEU A 1 96 ? -10.698 7.444 6.691 1.00 87.00 96 LEU A N 1
ATOM 745 C CA . LEU A 1 96 ? -10.465 6.009 6.849 1.00 87.00 96 LEU A CA 1
ATOM 746 C C . LEU A 1 96 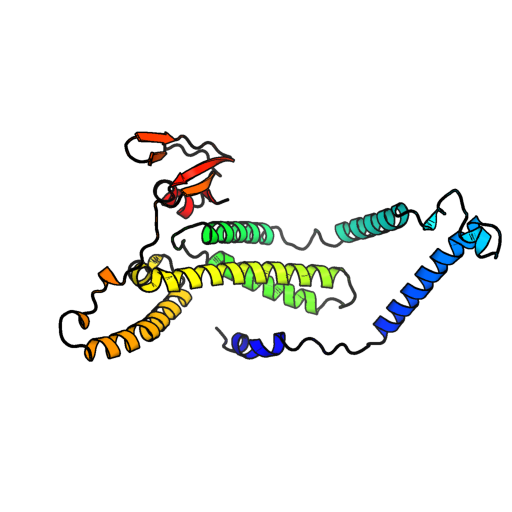? -10.917 5.200 5.638 1.00 87.00 96 LEU A C 1
ATOM 748 O O . LEU A 1 96 ? -10.163 4.343 5.174 1.00 87.00 96 LEU A O 1
ATOM 752 N N . ASP A 1 97 ? -12.105 5.472 5.108 1.00 88.69 97 ASP A N 1
ATOM 753 C CA . ASP A 1 97 ? -12.614 4.798 3.916 1.00 88.69 97 ASP A CA 1
ATOM 754 C C . ASP A 1 97 ? -11.707 5.083 2.717 1.00 88.69 97 ASP A C 1
ATOM 756 O O . ASP A 1 97 ? -11.281 4.160 2.023 1.00 88.69 97 ASP A O 1
ATOM 760 N N . THR A 1 98 ? -11.301 6.342 2.541 1.00 89.62 98 THR A N 1
ATOM 761 C CA . THR A 1 98 ? -10.397 6.753 1.457 1.00 89.62 98 THR A CA 1
ATOM 762 C C . THR A 1 98 ? -9.046 6.032 1.527 1.00 89.62 98 THR A C 1
ATOM 764 O O . THR A 1 98 ? -8.535 5.574 0.504 1.00 89.62 98 THR A O 1
ATOM 767 N N . ILE A 1 99 ? -8.461 5.879 2.719 1.00 90.81 99 ILE A N 1
ATOM 768 C CA . ILE A 1 99 ? -7.175 5.180 2.883 1.00 90.81 99 ILE A CA 1
ATOM 769 C C . ILE A 1 99 ? -7.353 3.671 2.770 1.00 90.81 99 ILE A C 1
ATOM 771 O O . ILE A 1 99 ? -6.495 3.005 2.198 1.00 90.81 99 ILE A O 1
ATOM 775 N N . THR A 1 100 ? -8.463 3.121 3.257 1.00 91.69 100 THR A N 1
ATOM 776 C CA . THR A 1 100 ? -8.783 1.700 3.075 1.00 91.69 100 THR A CA 1
ATOM 777 C C . THR A 1 100 ? -8.861 1.368 1.587 1.00 91.69 100 THR A C 1
ATOM 779 O O . THR A 1 100 ? -8.319 0.359 1.145 1.00 91.69 100 THR A O 1
ATOM 782 N N . GLU A 1 101 ? -9.466 2.245 0.789 1.00 91.75 101 GLU A N 1
ATOM 783 C CA . GLU A 1 101 ? -9.503 2.108 -0.664 1.00 91.75 101 GLU A CA 1
ATOM 784 C C . GLU A 1 101 ? -8.131 2.260 -1.311 1.00 91.75 101 GLU A C 1
ATOM 786 O O . GLU A 1 101 ? -7.755 1.422 -2.129 1.00 91.75 101 GLU A O 1
ATOM 791 N N . ALA A 1 102 ? -7.359 3.276 -0.921 1.00 92.62 102 ALA A N 1
ATOM 792 C CA . ALA A 1 102 ? -5.993 3.449 -1.407 1.00 92.62 102 ALA A CA 1
ATOM 793 C C . ALA A 1 102 ? -5.118 2.227 -1.082 1.00 92.62 102 ALA A C 1
ATOM 795 O O . ALA A 1 102 ? -4.323 1.801 -1.912 1.00 92.62 102 ALA A O 1
ATOM 796 N N . TRP A 1 103 ? -5.306 1.620 0.089 1.00 94.38 103 TRP A N 1
ATOM 797 C CA . TRP A 1 103 ? -4.613 0.412 0.524 1.00 94.38 103 TRP A CA 1
ATOM 798 C C . TRP A 1 103 ? -4.960 -0.821 -0.298 1.00 94.38 103 TRP A C 1
ATOM 800 O O . TRP A 1 103 ? -4.053 -1.537 -0.722 1.00 94.38 103 TRP A O 1
ATOM 810 N N . VAL A 1 104 ? -6.244 -1.057 -0.560 1.00 94.31 104 VAL A N 1
ATOM 811 C CA . VAL A 1 104 ? -6.672 -2.164 -1.427 1.00 94.31 104 VAL A CA 1
ATOM 812 C C . VAL A 1 104 ? -6.146 -1.957 -2.848 1.00 94.31 104 VAL A C 1
ATOM 814 O O . VAL A 1 104 ? -5.540 -2.863 -3.418 1.00 94.31 104 VAL A O 1
ATOM 817 N N . ASN A 1 105 ? -6.285 -0.744 -3.388 1.00 94.38 105 ASN A N 1
ATOM 818 C CA . ASN A 1 105 ? -5.793 -0.409 -4.722 1.00 94.38 105 ASN A CA 1
ATOM 819 C C . ASN A 1 105 ? -4.270 -0.568 -4.826 1.00 94.38 105 ASN A C 1
ATOM 821 O O . ASN A 1 105 ? -3.774 -1.085 -5.823 1.00 94.38 105 ASN A O 1
ATOM 825 N N . GLU A 1 106 ? -3.515 -0.165 -3.804 1.00 95.00 106 GLU A N 1
ATOM 826 C CA . GLU A 1 106 ? -2.064 -0.339 -3.772 1.00 95.00 106 GLU A CA 1
ATOM 827 C C . GLU A 1 106 ? -1.684 -1.823 -3.711 1.00 95.00 106 GLU A C 1
ATOM 829 O O . GLU A 1 106 ? -0.758 -2.241 -4.388 1.00 95.00 106 GLU A O 1
ATOM 834 N N . LYS A 1 107 ? -2.408 -2.663 -2.968 1.00 93.06 107 LYS A N 1
ATOM 835 C CA . LYS A 1 107 ? -2.105 -4.102 -2.914 1.00 93.06 107 LYS A CA 1
ATOM 836 C C . LYS A 1 107 ? -2.344 -4.837 -4.227 1.00 93.06 107 LYS A C 1
ATOM 838 O O . LYS A 1 107 ? -1.613 -5.775 -4.524 1.00 93.06 107 LYS A O 1
ATOM 843 N N . LEU A 1 108 ? -3.369 -4.436 -4.972 1.00 93.50 108 LEU A N 1
ATOM 844 C CA . LEU A 1 108 ? -3.815 -5.146 -6.172 1.00 93.50 108 LEU A CA 1
ATOM 845 C C . LEU A 1 108 ? -3.259 -4.563 -7.474 1.00 93.50 108 LEU A C 1
ATOM 847 O O . LEU A 1 108 ? -3.393 -5.178 -8.527 1.00 93.50 108 LEU A O 1
ATOM 851 N N . SER A 1 109 ? -2.633 -3.387 -7.423 1.00 93.56 109 SER A N 1
ATOM 852 C CA . SER A 1 109 ? -2.000 -2.778 -8.594 1.00 93.56 109 SER A CA 1
ATOM 853 C C . SER A 1 109 ? -0.588 -3.335 -8.830 1.00 93.56 109 SER A C 1
ATOM 855 O O . SER A 1 109 ? 0.195 -3.431 -7.881 1.00 93.56 109 SER A O 1
ATOM 857 N N . PRO A 1 110 ? -0.218 -3.645 -10.087 1.00 92.25 110 PRO A N 1
ATOM 858 C CA . PRO A 1 110 ? 1.129 -4.107 -10.424 1.00 92.25 110 PRO A CA 1
ATOM 859 C C . PRO A 1 110 ? 2.174 -2.980 -10.362 1.00 92.25 110 PRO A C 1
ATOM 861 O O . PRO A 1 110 ? 3.345 -3.248 -10.099 1.00 92.25 110 PRO A O 1
ATOM 864 N N . GLU A 1 111 ? 1.761 -1.722 -10.562 1.00 91.38 111 GLU A N 1
ATOM 865 C CA . GLU A 1 111 ? 2.613 -0.532 -10.434 1.00 91.38 111 GLU A CA 1
ATOM 866 C C . GLU A 1 111 ? 2.407 0.206 -9.105 1.00 91.38 111 GLU A C 1
ATOM 868 O O . GLU A 1 111 ? 1.432 -0.030 -8.393 1.00 91.38 111 GLU A O 1
ATOM 873 N N . ILE A 1 112 ? 3.314 1.129 -8.778 1.00 93.06 112 ILE A N 1
ATOM 874 C CA . ILE A 1 112 ? 3.154 2.040 -7.639 1.00 93.06 112 ILE A CA 1
ATOM 875 C C . ILE A 1 112 ? 2.175 3.173 -7.977 1.00 93.06 112 ILE A C 1
ATOM 877 O O . ILE A 1 112 ? 2.314 3.843 -9.002 1.00 93.06 112 ILE A O 1
ATOM 881 N N . LEU A 1 113 ? 1.187 3.401 -7.107 1.00 92.81 113 LEU A N 1
ATOM 882 C CA . LEU A 1 113 ? 0.178 4.451 -7.290 1.00 92.81 113 LEU A CA 1
ATOM 883 C C . LEU A 1 113 ? 0.617 5.795 -6.672 1.00 92.81 113 LEU A C 1
ATOM 885 O O . LEU A 1 113 ? 1.553 5.828 -5.872 1.00 92.81 113 LEU A O 1
ATOM 889 N N . PRO A 1 114 ? -0.039 6.927 -7.000 1.00 91.44 114 PRO A N 1
ATOM 890 C CA . PRO A 1 114 ? 0.255 8.222 -6.380 1.00 91.44 114 PRO A CA 1
ATOM 891 C C . PRO A 1 114 ? 0.061 8.215 -4.862 1.00 91.44 114 PRO A C 1
ATOM 893 O O . PRO A 1 114 ? -1.006 7.845 -4.364 1.00 91.44 114 PRO A O 1
ATOM 896 N N . HIS A 1 115 ? 1.082 8.664 -4.128 1.00 90.06 115 HIS A N 1
ATOM 897 C CA . HIS A 1 115 ? 1.047 8.698 -2.669 1.00 90.06 115 HIS A CA 1
ATOM 898 C C . HIS A 1 115 ? -0.036 9.653 -2.138 1.00 90.06 115 HIS A C 1
ATOM 900 O O . HIS A 1 115 ? -0.060 10.841 -2.456 1.00 90.06 115 HIS A O 1
ATOM 906 N N . LYS A 1 116 ? -0.913 9.146 -1.268 1.00 90.00 116 LYS A N 1
ATOM 907 C CA . LYS A 1 116 ? -1.959 9.917 -0.579 1.00 90.00 116 LYS A CA 1
ATOM 908 C C . LYS A 1 116 ? -1.445 10.527 0.738 1.00 90.00 116 LYS A C 1
ATOM 910 O O . LYS A 1 116 ? -1.941 10.178 1.805 1.00 90.00 116 LYS A O 1
ATOM 915 N N . ALA A 1 117 ? -0.442 11.410 0.653 1.00 88.62 117 ALA A N 1
ATOM 916 C CA . ALA A 1 117 ? 0.236 12.001 1.819 1.00 88.62 117 ALA A CA 1
ATOM 917 C C . ALA A 1 117 ? -0.730 12.709 2.776 1.00 88.62 117 ALA A C 1
ATOM 919 O O . ALA A 1 117 ? -0.749 12.388 3.959 1.00 88.62 117 ALA A O 1
ATOM 920 N N . ASP A 1 118 ? -1.573 13.589 2.236 1.00 89.00 118 ASP A N 1
ATOM 921 C CA . ASP A 1 118 ? -2.468 14.447 3.017 1.00 89.00 118 ASP A CA 1
ATOM 922 C C . ASP A 1 118 ? -3.380 13.629 3.942 1.00 89.00 118 ASP A C 1
ATOM 924 O O . ASP A 1 118 ? -3.516 13.915 5.128 1.00 89.00 118 ASP A O 1
ATOM 928 N N . PHE A 1 119 ? -3.961 12.543 3.421 1.00 88.81 119 PHE A N 1
ATOM 929 C CA . PHE A 1 119 ? -4.843 11.674 4.200 1.00 88.81 119 PHE A CA 1
ATOM 930 C C . PHE A 1 119 ? -4.081 10.906 5.287 1.00 88.81 119 PHE A C 1
ATOM 932 O O . PHE A 1 119 ? -4.603 10.707 6.381 1.00 88.81 119 PHE A O 1
ATOM 939 N N . ILE A 1 120 ? -2.843 10.486 5.012 1.00 89.38 120 ILE A N 1
ATOM 940 C CA . ILE A 1 120 ? -2.013 9.771 5.989 1.00 89.38 120 ILE A CA 1
ATOM 941 C C . ILE A 1 120 ? -1.600 10.706 7.122 1.00 89.38 120 ILE A C 1
ATOM 943 O O . ILE A 1 120 ? -1.658 10.298 8.278 1.00 89.38 120 ILE A O 1
ATOM 947 N N . GLU A 1 121 ? -1.222 11.946 6.815 1.00 88.69 121 GLU A N 1
ATOM 948 C CA . GLU A 1 121 ? -0.884 12.950 7.826 1.00 88.69 121 GLU A CA 1
ATOM 949 C C . GLU A 1 121 ? -2.078 13.236 8.743 1.00 88.69 121 GLU A C 1
ATOM 951 O O . GLU A 1 121 ? -1.935 13.154 9.963 1.00 88.69 121 GLU A O 1
ATOM 956 N N . VAL A 1 122 ? -3.271 13.431 8.166 1.00 88.38 122 VAL A N 1
ATOM 957 C CA . VAL A 1 122 ? -4.516 13.603 8.934 1.00 88.38 122 VAL A CA 1
ATOM 958 C C . VAL A 1 122 ? -4.791 12.397 9.835 1.00 88.38 122 VAL A C 1
ATOM 960 O O . VAL A 1 122 ? -5.123 12.566 11.006 1.00 88.38 122 VAL A O 1
ATOM 963 N N . MET A 1 123 ? -4.625 11.167 9.339 1.00 85.25 123 MET A N 1
ATOM 964 C CA . MET A 1 123 ? -4.836 9.982 10.176 1.00 85.25 123 MET A CA 1
ATOM 965 C C . MET A 1 123 ? -3.809 9.836 11.292 1.00 85.25 123 MET A C 1
ATOM 967 O O . MET A 1 123 ? -4.152 9.353 12.367 1.00 85.25 123 MET A O 1
ATOM 971 N N . MET A 1 124 ? -2.552 10.202 11.048 1.00 86.81 124 MET A N 1
ATOM 972 C CA . MET A 1 124 ? -1.519 10.162 12.080 1.00 86.81 124 MET A CA 1
ATOM 973 C C . MET A 1 124 ? -1.849 11.144 13.207 1.00 86.81 124 MET A C 1
ATOM 975 O O . MET A 1 124 ? -1.787 10.760 14.371 1.00 86.81 124 MET A O 1
ATOM 979 N N . GLU A 1 125 ? -2.301 12.354 12.869 1.00 87.12 125 GLU A N 1
ATOM 980 C CA . GLU A 1 125 ? -2.776 13.326 13.857 1.00 87.12 125 GLU A CA 1
ATOM 981 C C . GLU A 1 125 ? -3.996 12.803 14.633 1.00 87.12 125 GLU A C 1
ATOM 983 O O . GLU A 1 125 ? -4.038 12.890 15.860 1.00 87.12 125 GLU A O 1
ATOM 988 N N . GLN A 1 126 ? -4.960 12.180 13.946 1.00 83.62 126 GLN A N 1
ATOM 989 C CA . GLN A 1 126 ? -6.128 11.571 14.594 1.00 83.62 126 GLN A CA 1
ATOM 990 C C . GLN A 1 126 ? -5.747 10.432 15.549 1.00 83.62 126 GLN A C 1
ATOM 992 O O . GLN A 1 126 ? -6.339 10.308 16.621 1.00 83.62 126 GLN A O 1
ATOM 997 N N . ILE A 1 127 ? -4.755 9.608 15.196 1.00 86.50 127 ILE A N 1
ATOM 998 C CA . ILE A 1 127 ? -4.247 8.549 16.079 1.00 86.50 127 ILE A CA 1
ATOM 999 C C . ILE A 1 127 ? -3.638 9.155 17.343 1.00 86.50 127 ILE A C 1
ATOM 1001 O O . ILE A 1 127 ? -3.934 8.664 18.432 1.00 86.50 127 ILE A O 1
ATOM 1005 N N . ASP A 1 128 ? -2.832 10.210 17.213 1.00 86.81 128 ASP A N 1
ATOM 1006 C CA . ASP A 1 128 ? -2.180 10.865 18.351 1.00 86.81 128 ASP A CA 1
ATOM 1007 C C . ASP A 1 128 ? -3.221 11.494 19.297 1.00 86.81 128 ASP A C 1
ATOM 1009 O O . ASP A 1 128 ? -3.176 11.282 20.512 1.00 86.81 128 ASP A O 1
ATOM 1013 N N . GLN A 1 129 ? -4.228 12.179 18.743 1.00 84.56 129 GLN A N 1
ATOM 1014 C CA . GLN A 1 129 ? -5.341 12.748 19.513 1.00 84.56 129 GLN A CA 1
ATOM 1015 C C . GLN A 1 129 ? -6.164 11.662 20.224 1.00 84.56 129 GLN A C 1
ATOM 1017 O O . GLN A 1 129 ? -6.501 11.782 21.404 1.00 84.56 129 GLN A O 1
ATOM 1022 N N . MET A 1 130 ? -6.492 10.571 19.527 1.00 78.31 130 MET A N 1
ATOM 1023 C CA . MET A 1 130 ? -7.220 9.449 20.123 1.00 78.31 130 MET A CA 1
ATOM 1024 C C . MET A 1 130 ? -6.401 8.739 21.204 1.00 78.31 130 MET A C 1
ATOM 1026 O O . MET A 1 130 ? -6.968 8.289 22.198 1.00 78.31 130 MET A O 1
ATOM 1030 N N . GLU A 1 131 ? -5.083 8.646 21.046 1.00 85.31 131 GLU A N 1
ATOM 1031 C CA . GLU A 1 131 ? -4.197 8.059 22.046 1.00 85.31 131 GLU A CA 1
ATOM 1032 C C . GLU A 1 131 ? -4.165 8.893 23.331 1.00 85.31 131 GLU A C 1
ATOM 1034 O O . GLU A 1 131 ? -4.324 8.333 24.420 1.00 85.31 131 GLU A O 1
ATOM 1039 N N . GLU A 1 132 ? -4.070 10.220 23.222 1.00 85.75 132 GLU A N 1
ATOM 1040 C CA . GLU A 1 132 ? -4.162 11.125 24.372 1.00 85.75 132 GLU A CA 1
ATOM 1041 C C . GLU A 1 132 ? -5.518 10.998 25.086 1.00 85.75 132 GLU A C 1
ATOM 1043 O O . GLU A 1 132 ? -5.572 10.863 26.313 1.00 85.75 132 GLU A O 1
ATOM 1048 N N . ASN A 1 133 ? -6.611 10.916 24.323 1.00 80.50 133 ASN A N 1
ATOM 1049 C CA . ASN A 1 133 ? -7.956 10.718 24.864 1.00 80.50 133 ASN A CA 1
ATOM 1050 C C . ASN A 1 133 ? -8.102 9.379 25.608 1.00 80.50 133 ASN A C 1
ATOM 1052 O O . ASN A 1 133 ? -8.738 9.317 26.661 1.00 80.50 133 ASN A O 1
ATOM 1056 N N . VAL A 1 134 ? -7.502 8.294 25.102 1.00 80.38 134 VAL A N 1
ATOM 1057 C CA . VAL A 1 134 ? -7.539 6.980 25.768 1.00 80.38 134 VAL A CA 1
ATOM 1058 C C . VAL A 1 134 ? -6.736 6.980 27.069 1.00 80.38 134 VAL A C 1
ATOM 1060 O O . VAL A 1 134 ? -7.139 6.309 28.020 1.00 80.38 134 VAL A O 1
ATOM 1063 N N . LEU A 1 135 ? -5.639 7.741 27.155 1.00 82.06 135 LEU A N 1
ATOM 1064 C CA . LEU A 1 135 ? -4.841 7.852 28.382 1.00 82.06 135 LEU A CA 1
ATOM 1065 C C . LEU A 1 135 ? -5.599 8.533 29.530 1.00 82.06 135 LEU A C 1
ATOM 1067 O O . LEU A 1 135 ? -5.343 8.214 30.693 1.00 82.06 135 LEU A O 1
ATOM 1071 N N . GLN A 1 136 ? -6.535 9.433 29.218 1.00 80.56 136 GLN A N 1
ATOM 1072 C CA . GLN A 1 136 ? -7.375 10.109 30.212 1.00 80.56 136 GLN A CA 1
ATOM 1073 C C . GLN A 1 136 ? -8.507 9.217 30.757 1.00 80.56 136 GLN A C 1
ATOM 1075 O O . GLN A 1 136 ? -9.072 9.508 31.812 1.00 80.56 136 GLN A O 1
ATOM 1080 N N . LEU A 1 137 ? -8.840 8.118 30.071 1.00 76.19 137 LEU A N 1
ATOM 1081 C CA . LEU A 1 137 ? -9.905 7.199 30.475 1.00 76.19 137 LEU A CA 1
ATOM 1082 C C . LEU A 1 137 ? -9.425 6.174 31.515 1.00 76.19 137 LEU A C 1
ATOM 1084 O O . LEU A 1 137 ? -8.267 5.755 31.553 1.00 76.19 137 LEU A O 1
ATOM 1088 N N . GLN A 1 138 ? -10.350 5.702 32.356 1.00 75.12 138 GLN A N 1
ATOM 1089 C CA . GLN A 1 138 ? -10.058 4.620 33.296 1.00 75.12 138 GLN A CA 1
ATOM 1090 C C . GLN A 1 138 ? -9.830 3.297 32.549 1.00 75.12 138 GLN A C 1
ATOM 1092 O O . GLN A 1 138 ? -10.661 2.861 31.755 1.00 75.12 138 GLN A O 1
ATOM 1097 N N . LYS A 1 139 ? -8.721 2.615 32.866 1.00 69.81 139 LYS A N 1
ATOM 1098 C CA . LYS A 1 139 ? -8.265 1.379 32.193 1.00 69.81 139 LYS A CA 1
ATOM 1099 C C . LYS A 1 139 ? -9.234 0.191 32.285 1.00 69.81 139 LYS A C 1
ATOM 1101 O O . LYS A 1 139 ? -9.051 -0.789 31.572 1.00 69.81 139 LYS A O 1
ATOM 1106 N N . THR A 1 140 ? -10.201 0.236 33.197 1.00 72.25 140 THR A N 1
ATOM 1107 C CA . THR A 1 140 ? -11.186 -0.831 33.432 1.00 72.25 140 THR A CA 1
ATOM 1108 C C . THR A 1 140 ? -12.462 -0.660 32.614 1.00 72.25 140 THR A C 1
ATOM 1110 O O . THR A 1 140 ? -13.265 -1.585 32.556 1.00 72.25 140 THR A O 1
ATOM 1113 N N . ASP A 1 141 ? -12.664 0.501 31.988 1.00 78.31 141 ASP A N 1
ATOM 1114 C CA . ASP A 1 141 ? -13.851 0.754 31.181 1.00 78.31 141 ASP A CA 1
ATOM 1115 C C . ASP A 1 141 ? -13.743 0.040 29.823 1.00 78.31 141 ASP A C 1
ATOM 1117 O O . ASP A 1 141 ? -12.723 0.141 29.131 1.00 78.31 141 ASP A O 1
ATOM 1121 N N . LEU A 1 142 ? -14.814 -0.642 29.408 1.00 76.50 142 LEU A N 1
ATOM 1122 C CA . LEU A 1 142 ? -14.923 -1.302 28.103 1.00 76.50 142 LEU A CA 1
ATOM 1123 C C . LEU A 1 142 ? -14.681 -0.314 26.955 1.00 76.50 142 LEU A C 1
ATOM 1125 O O . LEU A 1 142 ? -14.108 -0.682 25.930 1.00 76.50 142 LEU A O 1
ATOM 1129 N N . ARG A 1 143 ? -15.050 0.959 27.142 1.00 73.00 143 ARG A N 1
ATOM 1130 C CA . ARG A 1 143 ? -14.786 2.037 26.181 1.00 73.00 143 ARG A CA 1
ATOM 1131 C C . ARG A 1 143 ? -13.292 2.207 25.893 1.00 73.00 143 ARG A C 1
ATOM 1133 O O . ARG A 1 143 ? -12.913 2.339 24.733 1.00 73.00 143 ARG A O 1
ATOM 1140 N N . SER A 1 144 ? -12.446 2.164 26.923 1.00 75.94 144 SER A N 1
ATOM 1141 C CA . SER A 1 144 ? -10.990 2.286 26.759 1.00 75.94 144 SER A CA 1
ATOM 1142 C C . SER A 1 144 ? -10.407 1.109 25.968 1.00 75.94 144 SER A C 1
ATOM 1144 O O . SER A 1 144 ? -9.509 1.288 25.145 1.00 75.94 144 SER A O 1
ATOM 1146 N N . ILE A 1 145 ? -10.969 -0.091 26.161 1.00 80.69 145 ILE A N 1
ATOM 1147 C CA . ILE A 1 145 ? -10.563 -1.306 25.451 1.00 80.69 145 ILE A CA 1
ATOM 1148 C C . ILE A 1 145 ? -10.933 -1.205 23.968 1.00 80.69 145 ILE A C 1
ATOM 1150 O O . ILE A 1 145 ? -10.078 -1.474 23.125 1.00 80.69 145 ILE A O 1
ATOM 1154 N N . ILE A 1 146 ? -12.161 -0.777 23.654 1.00 81.12 146 ILE A N 1
ATOM 1155 C CA . ILE A 1 146 ? -12.644 -0.617 22.273 1.00 81.12 146 ILE A CA 1
ATOM 1156 C C . ILE A 1 146 ? -11.807 0.428 21.526 1.00 81.12 146 ILE A C 1
ATOM 1158 O O . ILE A 1 146 ? -11.291 0.134 20.450 1.00 81.12 146 ILE A O 1
ATOM 1162 N N . HIS A 1 147 ? -11.591 1.613 22.111 1.00 79.50 147 HIS A N 1
ATOM 1163 C CA . HIS A 1 147 ? -10.776 2.658 21.473 1.00 79.50 147 HIS A CA 1
ATOM 1164 C C . HIS A 1 147 ? -9.334 2.202 21.241 1.00 79.50 147 HIS A C 1
ATOM 1166 O O . HIS A 1 147 ? -8.767 2.462 20.183 1.00 79.50 147 HIS A O 1
ATOM 1172 N N . ARG A 1 148 ? -8.744 1.452 22.182 1.00 82.62 148 ARG A N 1
ATOM 1173 C CA . ARG A 1 148 ? -7.400 0.885 22.002 1.00 82.62 148 ARG A CA 1
ATOM 1174 C C . ARG A 1 148 ? -7.344 -0.145 20.870 1.00 82.62 148 ARG A C 1
ATOM 1176 O O . ARG A 1 148 ? -6.360 -0.181 20.138 1.00 82.62 148 ARG A O 1
ATOM 1183 N N . GLN A 1 149 ? -8.368 -0.986 20.732 1.00 85.19 149 GLN A N 1
ATOM 1184 C CA . GLN A 1 149 ? -8.448 -1.964 19.642 1.00 85.19 149 GLN A CA 1
ATOM 1185 C C . GLN A 1 149 ? -8.599 -1.283 18.277 1.00 85.19 149 GLN A C 1
ATOM 1187 O O . GLN A 1 149 ? -7.899 -1.654 17.336 1.00 85.19 149 GLN A O 1
ATOM 1192 N N . GLU A 1 150 ? -9.447 -0.258 18.180 1.00 82.81 150 GLU A N 1
ATOM 1193 C CA . GLU A 1 150 ? -9.605 0.511 16.943 1.00 82.81 150 GLU A CA 1
ATOM 1194 C C . GLU A 1 150 ? -8.322 1.261 16.564 1.00 82.81 150 GLU A C 1
ATOM 1196 O O . GLU A 1 150 ? -7.912 1.210 15.406 1.00 82.81 150 GLU A O 1
ATOM 1201 N N . LEU A 1 151 ? -7.614 1.858 17.531 1.00 84.81 151 LEU A N 1
ATOM 1202 C CA . LEU A 1 151 ? -6.305 2.474 17.282 1.00 84.81 151 LEU A CA 1
ATOM 1203 C C . LEU A 1 151 ? -5.306 1.478 16.679 1.00 84.81 151 LEU A C 1
ATOM 1205 O O . LEU A 1 151 ? -4.627 1.799 15.704 1.00 84.81 151 LEU A O 1
ATOM 1209 N N . GLU A 1 152 ? -5.232 0.253 17.206 1.00 86.25 152 GLU A N 1
ATOM 1210 C CA . GLU A 1 152 ? -4.358 -0.777 16.632 1.00 86.25 152 GLU A CA 1
ATOM 1211 C C . GLU A 1 152 ? -4.782 -1.195 15.221 1.00 86.25 152 GLU A C 1
ATOM 1213 O O . GLU A 1 152 ? -3.921 -1.378 14.355 1.00 86.25 152 GLU A O 1
ATOM 1218 N N . ARG A 1 153 ? -6.090 -1.283 14.945 1.00 89.50 153 ARG A N 1
ATOM 1219 C CA . ARG A 1 153 ? -6.604 -1.579 13.600 1.00 89.50 153 ARG A CA 1
ATOM 1220 C C . ARG A 1 153 ? -6.179 -0.509 12.592 1.00 89.50 153 ARG A C 1
ATOM 1222 O O . ARG A 1 153 ? -5.683 -0.846 11.516 1.00 89.50 153 ARG A O 1
ATOM 1229 N N . ILE A 1 154 ? -6.330 0.768 12.944 1.00 88.38 154 ILE A N 1
ATOM 1230 C CA . ILE A 1 154 ? -5.956 1.894 12.077 1.00 88.38 154 ILE A CA 1
ATOM 1231 C C . ILE A 1 154 ? -4.437 1.937 11.876 1.00 88.38 154 ILE A C 1
ATOM 1233 O O . ILE A 1 154 ? -3.962 2.035 10.742 1.00 88.38 154 ILE A O 1
ATOM 1237 N N . ARG A 1 155 ? -3.650 1.791 12.950 1.00 89.56 155 ARG A N 1
ATOM 1238 C CA . ARG A 1 155 ? -2.185 1.741 12.850 1.00 89.56 155 ARG A CA 1
ATOM 1239 C C . ARG A 1 155 ? -1.718 0.588 11.967 1.00 89.56 155 ARG A C 1
ATOM 1241 O O . ARG A 1 155 ? -0.781 0.760 11.190 1.00 89.56 155 ARG A O 1
ATOM 1248 N N . TYR A 1 156 ? -2.345 -0.585 12.073 1.00 92.81 156 TYR A N 1
ATOM 1249 C CA . TYR A 1 156 ? -2.050 -1.713 11.193 1.00 92.81 156 TYR A CA 1
ATOM 1250 C C . TYR A 1 156 ? -2.320 -1.368 9.725 1.00 92.81 156 TYR A C 1
ATOM 1252 O O . TYR A 1 156 ? -1.483 -1.665 8.874 1.00 92.81 156 TYR A O 1
ATOM 1260 N N . LEU A 1 157 ? -3.439 -0.705 9.433 1.00 91.62 157 LEU A N 1
ATOM 1261 C CA . LEU A 1 157 ? -3.810 -0.312 8.077 1.00 91.62 157 LEU A CA 1
ATOM 1262 C C . LEU A 1 157 ? -2.765 0.627 7.453 1.00 91.62 157 LEU A C 1
ATOM 1264 O O . LEU A 1 157 ? -2.251 0.327 6.374 1.00 91.62 157 LEU A O 1
ATOM 1268 N N . ILE A 1 158 ? -2.367 1.691 8.163 1.00 91.50 158 ILE A N 1
ATOM 1269 C CA . ILE A 1 158 ? -1.330 2.632 7.697 1.00 91.50 158 ILE A CA 1
ATOM 1270 C C . ILE A 1 158 ? 0.010 1.916 7.511 1.00 91.50 158 ILE A C 1
ATOM 1272 O O . ILE A 1 158 ? 0.659 2.060 6.475 1.00 91.50 158 ILE A O 1
ATOM 1276 N N . ARG A 1 159 ? 0.422 1.093 8.485 1.00 93.06 159 ARG A N 1
ATOM 1277 C CA . ARG A 1 159 ? 1.669 0.318 8.393 1.00 93.06 159 ARG A CA 1
ATOM 1278 C C . ARG A 1 159 ? 1.656 -0.633 7.203 1.00 93.06 159 ARG A C 1
ATOM 1280 O O . ARG A 1 159 ? 2.658 -0.728 6.503 1.00 93.06 159 ARG A O 1
ATOM 1287 N N . SER A 1 160 ? 0.545 -1.331 6.965 1.00 94.56 160 SER A N 1
ATOM 1288 C CA . SER A 1 160 ? 0.422 -2.241 5.827 1.00 94.56 160 SER A CA 1
ATOM 1289 C C . 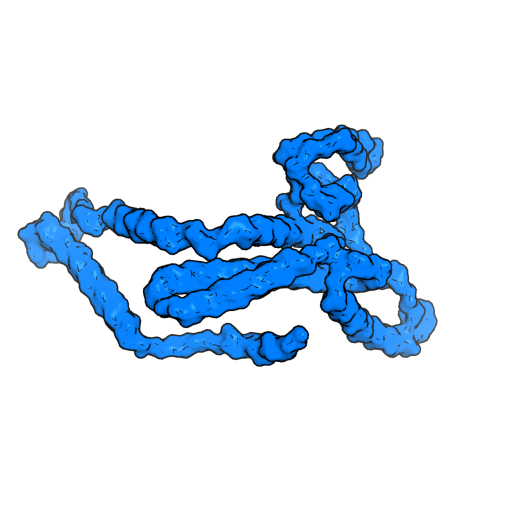SER A 1 160 ? 0.467 -1.484 4.504 1.00 94.56 160 SER A C 1
ATOM 1291 O O . SER A 1 160 ? 1.108 -1.982 3.588 1.00 94.56 160 SER A O 1
ATOM 1293 N N . TYR A 1 161 ? -0.169 -0.315 4.403 1.00 94.44 161 TYR A N 1
ATOM 1294 C CA . TYR A 1 161 ? -0.110 0.533 3.210 1.00 94.44 161 TYR A CA 1
ATOM 1295 C C . TYR A 1 161 ? 1.318 0.989 2.902 1.00 94.44 161 TYR A C 1
ATOM 1297 O O . TYR A 1 161 ? 1.825 0.723 1.815 1.00 94.44 161 TYR A O 1
ATOM 1305 N N . LEU A 1 162 ? 1.996 1.599 3.879 1.00 94.19 162 LEU A N 1
ATOM 1306 C CA . LEU A 1 162 ? 3.366 2.085 3.700 1.00 94.19 162 LEU A CA 1
ATOM 1307 C C . LEU A 1 162 ? 4.338 0.944 3.386 1.00 94.19 162 LEU A C 1
ATOM 1309 O O . LEU A 1 162 ? 5.214 1.095 2.540 1.00 94.19 162 LEU A O 1
ATOM 1313 N N . ARG A 1 163 ? 4.167 -0.219 4.024 1.00 95.69 163 ARG A N 1
ATOM 1314 C CA . ARG A 1 163 ? 5.018 -1.385 3.770 1.00 95.69 163 ARG A CA 1
ATOM 1315 C C . ARG A 1 163 ? 4.851 -1.923 2.352 1.00 95.69 163 ARG A C 1
ATOM 1317 O O . ARG A 1 163 ? 5.851 -2.099 1.675 1.00 95.69 163 ARG A O 1
ATOM 1324 N N . THR A 1 164 ? 3.614 -2.095 1.877 1.00 95.12 164 THR A N 1
ATOM 1325 C CA . THR A 1 164 ? 3.357 -2.535 0.496 1.00 95.12 164 THR A CA 1
ATOM 1326 C C . THR A 1 164 ? 3.981 -1.584 -0.527 1.00 95.12 164 THR A C 1
ATOM 1328 O O . THR A 1 164 ? 4.507 -2.031 -1.543 1.00 95.12 164 THR A O 1
ATOM 1331 N N . ARG A 1 165 ? 3.982 -0.275 -0.253 1.00 94.88 165 ARG A N 1
ATOM 1332 C CA . ARG A 1 165 ? 4.657 0.704 -1.113 1.00 94.88 165 ARG A CA 1
ATOM 1333 C C . ARG A 1 165 ? 6.171 0.559 -1.097 1.00 94.88 165 ARG A C 1
ATOM 1335 O O . ARG A 1 165 ? 6.771 0.553 -2.165 1.00 94.88 165 ARG A O 1
ATOM 1342 N N . LEU A 1 166 ? 6.780 0.413 0.080 1.00 95.00 166 LEU A N 1
ATOM 1343 C CA . LEU A 1 166 ? 8.222 0.177 0.191 1.00 95.00 166 LEU A CA 1
ATOM 1344 C C . LEU A 1 166 ? 8.637 -1.099 -0.549 1.00 95.00 166 LEU A C 1
ATOM 1346 O O . LEU A 1 166 ? 9.579 -1.045 -1.331 1.00 95.00 166 LEU A O 1
ATOM 1350 N N . ASP A 1 167 ? 7.878 -2.188 -0.406 1.00 94.88 167 ASP A N 1
ATOM 1351 C CA . ASP A 1 167 ? 8.143 -3.445 -1.114 1.00 94.88 167 ASP A CA 1
ATOM 1352 C C . ASP A 1 167 ? 8.147 -3.234 -2.647 1.00 94.88 167 ASP A C 1
ATOM 1354 O O . ASP A 1 167 ? 9.033 -3.720 -3.353 1.00 94.88 167 ASP A O 1
ATOM 1358 N N . LYS A 1 168 ? 7.205 -2.438 -3.181 1.00 93.69 168 LYS A N 1
ATOM 1359 C CA . LYS A 1 168 ? 7.178 -2.064 -4.608 1.00 93.69 168 LYS A CA 1
ATOM 1360 C C . LYS A 1 168 ? 8.326 -1.138 -5.014 1.00 93.69 168 LYS A C 1
ATOM 1362 O O . LYS A 1 168 ? 8.826 -1.257 -6.130 1.00 93.69 168 LYS A O 1
ATOM 1367 N N . ILE A 1 169 ? 8.732 -0.208 -4.150 1.00 93.81 169 ILE A N 1
ATOM 1368 C CA . ILE A 1 169 ? 9.870 0.691 -4.402 1.00 93.81 169 ILE A CA 1
ATOM 1369 C C . ILE A 1 169 ? 11.170 -0.111 -4.474 1.00 93.81 169 ILE A C 1
ATOM 1371 O O . ILE A 1 169 ? 11.996 0.160 -5.342 1.00 93.81 169 ILE A O 1
ATOM 1375 N N . GLU A 1 170 ? 11.348 -1.103 -3.602 1.00 93.12 170 GLU A N 1
ATOM 1376 C CA . GLU A 1 170 ? 12.504 -2.001 -3.637 1.00 93.12 170 GLU A CA 1
ATOM 1377 C C . GLU A 1 170 ? 12.510 -2.834 -4.930 1.00 93.12 170 GLU A C 1
ATOM 1379 O O . GLU A 1 170 ? 13.521 -2.866 -5.639 1.00 93.12 170 GLU A O 1
ATOM 1384 N N . LEU A 1 171 ? 11.365 -3.430 -5.292 1.00 91.88 171 LEU A N 1
ATOM 1385 C CA . LEU A 1 171 ? 11.226 -4.260 -6.494 1.00 91.88 171 LEU A CA 1
ATOM 1386 C C . LEU A 1 171 ? 11.467 -3.472 -7.792 1.00 91.88 171 LEU A C 1
ATOM 1388 O O . LEU A 1 171 ? 12.188 -3.930 -8.677 1.00 91.88 171 LEU A O 1
ATOM 1392 N N . TYR A 1 172 ? 10.890 -2.275 -7.898 1.00 91.56 172 TYR A N 1
ATOM 1393 C CA . TYR A 1 172 ? 10.932 -1.438 -9.101 1.00 91.56 172 TYR A CA 1
ATOM 1394 C C . TYR A 1 172 ? 11.895 -0.249 -8.966 1.00 91.56 172 TYR A C 1
ATOM 1396 O O . TYR A 1 172 ? 11.695 0.794 -9.586 1.00 91.56 172 TYR A O 1
ATOM 1404 N N . SER A 1 173 ? 12.955 -0.382 -8.167 1.00 90.31 173 SER A N 1
ATOM 1405 C CA . SER A 1 173 ? 13.847 0.722 -7.772 1.00 90.31 173 SER A CA 1
ATOM 1406 C C . SER A 1 173 ? 14.370 1.582 -8.936 1.00 90.31 173 SER A C 1
ATOM 1408 O O . SER A 1 173 ? 14.244 2.809 -8.914 1.00 90.31 173 SER A O 1
ATOM 1410 N N . LEU A 1 174 ? 14.907 0.962 -9.993 1.00 88.50 174 LEU A N 1
ATOM 1411 C CA . LEU A 1 174 ? 15.430 1.670 -11.173 1.00 88.50 174 LEU A CA 1
ATOM 1412 C C . LEU A 1 174 ? 14.328 2.302 -12.037 1.00 88.50 174 LEU A C 1
ATOM 1414 O O . LEU A 1 174 ? 14.528 3.382 -12.595 1.00 88.50 174 LEU A O 1
ATOM 1418 N N . TRP A 1 175 ? 13.170 1.647 -12.138 1.00 90.00 175 TRP A N 1
ATOM 1419 C CA . TRP A 1 175 ? 12.022 2.150 -12.894 1.00 90.00 175 TRP A CA 1
ATOM 1420 C C . TRP A 1 175 ? 11.401 3.368 -12.196 1.00 90.00 175 TRP A C 1
ATOM 1422 O O . TRP A 1 175 ? 11.191 4.417 -12.809 1.00 90.00 175 TRP A O 1
ATOM 1432 N N . VAL A 1 176 ? 11.199 3.274 -10.879 1.00 90.69 176 VAL A N 1
ATOM 1433 C CA . VAL A 1 176 ? 10.664 4.353 -10.039 1.00 90.69 176 VAL A CA 1
ATOM 1434 C C . VAL A 1 176 ? 11.617 5.552 -10.001 1.00 90.69 176 VAL A C 1
ATOM 1436 O O . VAL A 1 176 ? 11.165 6.696 -10.002 1.00 90.69 176 VAL A O 1
ATOM 1439 N N . PHE A 1 177 ? 12.936 5.330 -10.056 1.00 89.56 177 PHE A N 1
ATOM 1440 C CA . PHE A 1 177 ? 13.918 6.419 -10.105 1.00 89.56 177 PHE A CA 1
ATOM 1441 C C . PHE A 1 177 ? 13.746 7.347 -11.318 1.00 89.56 177 PHE A C 1
ATOM 1443 O O . PHE A 1 177 ? 14.068 8.533 -11.224 1.00 89.56 177 PHE A O 1
ATOM 1450 N N . LYS A 1 178 ? 13.217 6.840 -12.441 1.00 87.38 178 LYS A N 1
ATOM 1451 C CA . LYS A 1 178 ? 12.872 7.662 -13.614 1.00 87.38 178 LYS A CA 1
ATOM 1452 C C . LYS A 1 178 ? 11.570 8.441 -13.408 1.00 87.38 178 LYS A C 1
ATOM 1454 O O . LYS A 1 178 ? 11.463 9.578 -13.856 1.00 87.38 178 LYS A O 1
ATOM 1459 N N . ASN A 1 179 ? 10.611 7.849 -12.697 1.00 85.25 179 ASN A N 1
ATOM 1460 C CA . ASN A 1 179 ? 9.252 8.359 -12.509 1.00 85.25 179 ASN A CA 1
ATOM 1461 C C . ASN A 1 179 ? 9.028 8.881 -11.076 1.00 85.25 179 ASN A C 1
ATOM 1463 O O . ASN A 1 179 ? 8.160 8.406 -10.347 1.00 85.25 179 ASN A O 1
ATOM 1467 N N . GLN A 1 180 ? 9.804 9.889 -10.668 1.00 83.88 180 GLN A N 1
ATOM 1468 C CA . GLN A 1 180 ? 9.844 10.369 -9.274 1.00 83.88 180 GLN A CA 1
ATOM 1469 C C . GLN A 1 180 ? 8.571 11.090 -8.799 1.00 83.88 180 GLN A C 1
ATOM 1471 O O . GLN A 1 180 ? 8.360 11.208 -7.596 1.00 83.88 180 GLN A O 1
ATOM 1476 N N . GLY A 1 181 ? 7.716 11.567 -9.711 1.00 82.50 181 GLY A N 1
ATOM 1477 C CA . GLY A 1 181 ? 6.548 12.399 -9.375 1.00 82.50 181 GLY A CA 1
ATOM 1478 C C . GLY A 1 181 ? 5.436 11.697 -8.583 1.00 82.50 181 GLY A C 1
ATOM 1479 O O . GLY A 1 181 ? 4.511 12.352 -8.122 1.00 82.50 181 GLY A O 1
ATOM 1480 N N . VAL A 1 182 ? 5.516 10.375 -8.431 1.00 86.06 182 VAL A N 1
ATOM 1481 C CA . VAL A 1 182 ? 4.501 9.535 -7.770 1.00 86.06 182 VAL A CA 1
ATOM 1482 C C . VAL A 1 182 ? 4.811 9.322 -6.274 1.00 86.06 182 VAL A C 1
ATOM 1484 O O . VAL A 1 182 ? 3.947 8.889 -5.505 1.00 86.06 182 VAL A O 1
ATOM 1487 N N . LEU A 1 183 ? 6.045 9.625 -5.860 1.00 90.00 183 LEU A N 1
ATOM 1488 C CA . LEU A 1 183 ? 6.588 9.312 -4.541 1.00 90.00 183 LEU A CA 1
ATOM 1489 C C . LEU A 1 183 ? 6.413 10.448 -3.531 1.00 90.00 183 LEU A C 1
ATOM 1491 O O . LEU A 1 183 ? 6.459 11.630 -3.873 1.00 90.00 183 LEU A O 1
ATOM 1495 N N . SER A 1 184 ? 6.312 10.078 -2.255 1.00 91.31 184 SER A N 1
ATOM 1496 C CA . SER A 1 184 ? 6.472 11.022 -1.147 1.00 91.31 184 SER A CA 1
ATOM 1497 C C . SER A 1 184 ? 7.932 11.507 -1.033 1.00 91.31 184 SER A C 1
ATOM 1499 O O . SER A 1 184 ? 8.868 10.799 -1.423 1.00 91.31 184 SER A O 1
ATOM 1501 N N . PRO A 1 185 ? 8.179 12.695 -0.445 1.00 90.25 185 PRO A N 1
ATOM 1502 C CA . PRO A 1 185 ? 9.541 13.188 -0.247 1.00 90.25 185 PRO A CA 1
ATOM 1503 C C . PRO A 1 185 ? 10.387 12.261 0.640 1.00 90.25 185 PRO A C 1
ATOM 1505 O O . PRO A 1 185 ? 11.587 12.122 0.411 1.00 90.25 185 PRO A O 1
ATOM 1508 N N . GLN A 1 186 ? 9.779 11.588 1.618 1.00 91.00 186 GLN A N 1
ATOM 1509 C CA . GLN A 1 186 ? 10.451 10.600 2.462 1.00 91.00 186 GLN A CA 1
ATOM 1510 C C . GLN A 1 186 ? 10.779 9.322 1.676 1.00 91.00 186 GLN A C 1
ATOM 1512 O O . GLN A 1 186 ? 11.878 8.785 1.813 1.00 91.00 186 GLN A O 1
ATOM 1517 N N . GLU A 1 187 ? 9.867 8.873 0.809 1.00 92.75 187 GLU A N 1
ATOM 1518 C CA . GLU A 1 187 ? 10.091 7.727 -0.083 1.00 92.75 187 GLU A CA 1
ATOM 1519 C C . GLU A 1 187 ? 11.237 7.998 -1.073 1.00 92.75 187 GLU A C 1
ATOM 1521 O O . GLU A 1 187 ? 12.038 7.110 -1.354 1.00 92.75 187 GLU A O 1
ATOM 1526 N N . LEU A 1 188 ? 11.379 9.239 -1.553 1.00 92.56 188 LEU A N 1
ATOM 1527 C CA . LEU A 1 188 ? 12.488 9.641 -2.425 1.00 92.56 188 LEU A CA 1
ATOM 1528 C C . LEU A 1 188 ? 13.850 9.580 -1.728 1.00 92.56 188 LEU A C 1
ATOM 1530 O O . LEU A 1 188 ? 14.838 9.187 -2.352 1.00 92.56 188 LEU A O 1
ATOM 1534 N N . VAL A 1 189 ? 13.920 9.983 -0.455 1.00 94.75 189 VAL A N 1
ATOM 1535 C CA . VAL A 1 189 ? 15.149 9.853 0.345 1.00 94.75 189 VAL A CA 1
ATOM 1536 C C . VAL A 1 189 ? 15.495 8.377 0.508 1.00 94.75 189 VAL A C 1
ATOM 1538 O O . VAL A 1 189 ? 16.612 7.978 0.182 1.00 94.75 189 VAL A O 1
ATOM 1541 N N . TYR A 1 190 ? 14.510 7.567 0.902 1.00 94.38 190 TYR A N 1
ATOM 1542 C CA . TYR A 1 190 ? 14.673 6.126 1.055 1.00 94.38 190 TYR A CA 1
ATOM 1543 C C . TYR A 1 190 ? 15.151 5.452 -0.242 1.00 94.38 190 TYR A C 1
ATOM 1545 O O . TYR A 1 190 ? 16.124 4.704 -0.221 1.00 94.38 190 TYR A O 1
ATOM 1553 N N . LEU A 1 191 ? 14.546 5.772 -1.391 1.00 93.88 191 LEU A N 1
ATOM 1554 C CA . LEU A 1 191 ? 14.939 5.216 -2.688 1.00 93.88 191 LEU A CA 1
ATOM 1555 C C . LEU A 1 191 ? 16.391 5.559 -3.052 1.00 93.88 191 LEU A C 1
ATOM 1557 O O . LEU A 1 191 ? 17.126 4.699 -3.534 1.00 93.88 191 LEU A O 1
ATOM 1561 N N . LYS A 1 192 ? 16.826 6.805 -2.829 1.00 92.50 192 LYS A N 1
ATOM 1562 C CA . LYS A 1 192 ? 18.207 7.228 -3.122 1.00 92.50 192 LYS A CA 1
ATOM 1563 C C . LYS A 1 192 ? 19.215 6.495 -2.244 1.00 92.50 192 LYS A C 1
ATOM 1565 O O . LYS A 1 192 ? 20.239 6.032 -2.748 1.00 92.50 192 LYS A O 1
ATOM 1570 N N . GLU A 1 193 ? 18.919 6.371 -0.953 1.00 94.44 193 GLU A N 1
ATOM 1571 C CA . GLU A 1 193 ? 19.740 5.606 -0.016 1.00 94.44 193 GLU A CA 1
ATOM 1572 C C . GLU A 1 193 ? 19.793 4.129 -0.423 1.00 94.44 193 GLU A C 1
ATOM 1574 O O . GLU A 1 193 ? 20.883 3.579 -0.579 1.00 94.44 193 GLU A O 1
ATOM 1579 N N . TYR A 1 194 ? 18.643 3.517 -0.712 1.00 92.75 194 TYR A N 1
ATOM 1580 C CA . TYR A 1 194 ? 18.543 2.126 -1.152 1.00 92.75 194 TYR A CA 1
ATOM 1581 C C . TYR A 1 194 ? 19.331 1.860 -2.439 1.00 92.75 194 TYR A C 1
ATOM 1583 O O . TYR A 1 194 ? 20.097 0.896 -2.517 1.00 92.75 194 TYR A O 1
ATOM 1591 N N . LEU A 1 195 ? 19.215 2.737 -3.440 1.00 90.25 195 LEU A N 1
ATOM 1592 C CA . LEU A 1 195 ? 19.989 2.642 -4.678 1.00 90.25 195 LEU A CA 1
ATOM 1593 C C . LEU A 1 195 ? 21.490 2.782 -4.416 1.00 90.25 195 LEU A C 1
ATOM 1595 O O . LEU A 1 195 ? 22.277 2.028 -4.980 1.00 90.25 195 LEU A O 1
ATOM 1599 N N . SER A 1 196 ? 21.909 3.695 -3.534 1.00 90.69 196 SER A N 1
ATOM 1600 C CA . SER A 1 196 ? 23.326 3.814 -3.174 1.00 90.69 196 SER A CA 1
ATOM 1601 C C . SER A 1 196 ? 23.864 2.536 -2.517 1.00 90.69 196 SER A C 1
ATOM 1603 O O . SER A 1 196 ? 24.968 2.101 -2.840 1.00 90.69 196 SER A O 1
ATOM 1605 N N . LEU A 1 197 ? 23.064 1.890 -1.664 1.00 91.31 197 LEU A N 1
ATOM 1606 C CA . LEU A 1 197 ? 23.446 0.683 -0.931 1.00 91.31 197 LEU A CA 1
ATOM 1607 C C . LEU A 1 197 ? 23.435 -0.578 -1.800 1.00 91.31 197 LEU A C 1
ATOM 1609 O O . LEU A 1 197 ? 24.272 -1.453 -1.603 1.00 91.31 197 LEU A O 1
ATOM 1613 N N . SER A 1 198 ? 22.513 -0.677 -2.756 1.00 85.75 198 SER A N 1
ATOM 1614 C CA . SER A 1 198 ? 22.389 -1.830 -3.656 1.00 85.75 198 SER A CA 1
ATOM 1615 C C . SER A 1 198 ? 23.342 -1.741 -4.851 1.00 85.75 198 SER A C 1
ATOM 1617 O O . SER A 1 198 ? 24.026 -2.712 -5.182 1.00 85.75 198 SER A O 1
ATOM 1619 N N . VAL A 1 199 ? 23.449 -0.566 -5.479 1.00 84.19 199 VAL A N 1
ATOM 1620 C CA . VAL A 1 199 ? 24.233 -0.379 -6.706 1.00 84.19 199 VAL A CA 1
ATOM 1621 C C . VAL A 1 199 ? 25.723 -0.208 -6.415 1.00 84.19 199 VAL A C 1
ATOM 1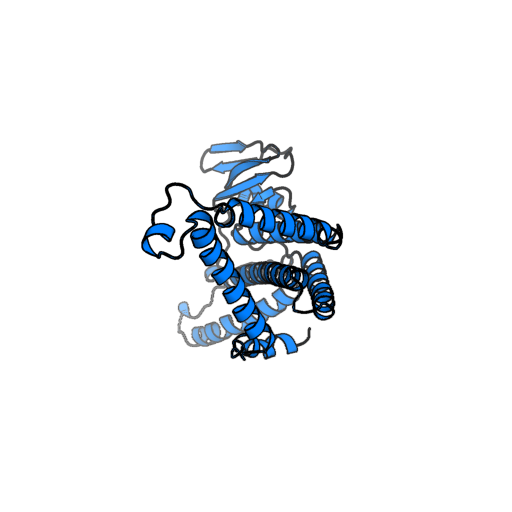623 O O . VAL A 1 199 ? 26.534 -0.684 -7.206 1.00 84.19 199 VAL A O 1
ATOM 1626 N N . ALA A 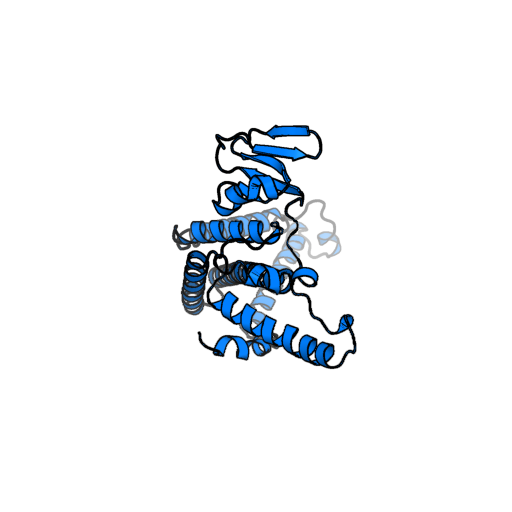1 200 ? 26.134 0.427 -5.306 1.00 86.31 200 ALA A N 1
ATOM 1627 C CA . ALA A 1 200 ? 27.563 0.654 -5.049 1.00 86.31 200 ALA A CA 1
ATOM 1628 C C . ALA A 1 200 ? 28.375 -0.650 -4.891 1.00 86.31 200 ALA A C 1
ATOM 1630 O O . ALA A 1 200 ? 29.424 -0.765 -5.530 1.00 86.31 200 ALA A O 1
ATOM 1631 N N . PRO A 1 201 ? 27.922 -1.665 -4.128 1.00 88.12 201 PRO A N 1
ATOM 1632 C CA . PRO A 1 201 ? 28.608 -2.954 -4.065 1.00 88.12 201 PRO A CA 1
ATOM 1633 C C . PRO A 1 201 ? 28.617 -3.682 -5.411 1.00 88.12 201 PRO A C 1
ATOM 1635 O O . PRO A 1 201 ? 29.645 -4.238 -5.796 1.00 88.12 201 PRO A O 1
ATOM 1638 N N . LEU A 1 202 ? 27.501 -3.638 -6.146 1.00 85.94 202 LEU A N 1
ATOM 1639 C CA . LEU A 1 202 ? 27.387 -4.261 -7.464 1.00 85.94 202 LEU A CA 1
ATOM 1640 C C . LEU A 1 202 ? 28.353 -3.613 -8.462 1.00 85.94 202 LEU A C 1
ATOM 1642 O O . LEU A 1 202 ? 29.046 -4.318 -9.191 1.00 85.94 202 LEU A O 1
ATOM 1646 N N . LYS A 1 203 ? 28.479 -2.284 -8.439 1.00 84.94 203 LYS A N 1
ATOM 1647 C CA . LYS A 1 203 ? 29.451 -1.544 -9.246 1.00 84.94 203 LYS A CA 1
ATOM 1648 C C . LYS A 1 203 ? 30.887 -1.923 -8.902 1.00 84.94 203 LYS A C 1
ATOM 1650 O O . LYS A 1 203 ? 31.637 -2.295 -9.795 1.00 84.94 203 LYS A O 1
ATOM 1655 N N . ASN A 1 204 ? 31.232 -1.944 -7.615 1.00 88.00 204 ASN A N 1
ATOM 1656 C CA . ASN A 1 204 ? 32.561 -2.356 -7.157 1.00 88.00 204 ASN A CA 1
ATOM 1657 C C . ASN A 1 204 ? 32.924 -3.793 -7.572 1.00 88.00 204 ASN A C 1
ATOM 1659 O O . ASN A 1 204 ? 34.103 -4.098 -7.756 1.00 88.00 204 ASN A O 1
ATOM 1663 N N . LEU A 1 205 ? 31.933 -4.685 -7.675 1.00 88.19 205 LEU A N 1
ATOM 1664 C CA . LEU A 1 205 ? 32.115 -6.040 -8.189 1.00 88.19 205 LEU A CA 1
ATOM 1665 C C . LEU A 1 205 ? 32.325 -6.034 -9.709 1.00 88.19 205 LEU A C 1
ATOM 1667 O O . LEU A 1 205 ? 33.255 -6.673 -10.195 1.00 88.19 205 LEU A O 1
ATOM 1671 N N . CYS A 1 206 ? 31.498 -5.293 -10.446 1.00 85.81 206 CYS A N 1
ATOM 1672 C CA . CYS A 1 206 ? 31.571 -5.205 -11.905 1.00 85.81 206 CYS A CA 1
ATOM 1673 C C . CYS A 1 206 ? 32.876 -4.572 -12.396 1.00 85.81 206 CYS A C 1
ATOM 1675 O O . CYS A 1 206 ? 33.456 -5.069 -13.357 1.00 85.81 206 CYS A O 1
ATOM 1677 N N . ASP A 1 207 ? 33.400 -3.575 -11.680 1.00 86.69 207 ASP A N 1
ATOM 1678 C CA . ASP A 1 207 ? 34.687 -2.934 -11.982 1.00 86.69 207 ASP A CA 1
ATOM 1679 C C . ASP A 1 207 ? 35.876 -3.917 -11.900 1.00 86.69 207 ASP A C 1
ATOM 1681 O O . ASP A 1 207 ? 36.936 -3.671 -12.474 1.00 86.69 207 ASP A O 1
ATOM 1685 N N . ARG A 1 208 ? 35.718 -5.050 -11.197 1.00 87.94 208 ARG A N 1
ATOM 1686 C CA . ARG A 1 208 ? 36.738 -6.107 -11.076 1.00 87.94 208 ARG A CA 1
ATOM 1687 C C . ARG A 1 208 ? 36.583 -7.225 -12.110 1.00 87.94 208 ARG A C 1
ATOM 1689 O O . ARG A 1 208 ? 37.439 -8.108 -12.158 1.00 87.94 208 ARG A O 1
ATOM 1696 N N . MET A 1 209 ? 35.514 -7.225 -12.909 1.00 85.75 209 MET A N 1
ATOM 1697 C CA . MET A 1 209 ? 35.245 -8.272 -13.897 1.00 85.75 209 MET A CA 1
ATOM 1698 C C . MET A 1 209 ? 35.779 -7.876 -15.284 1.00 85.75 209 MET A C 1
ATOM 1700 O O . MET A 1 209 ? 35.471 -6.789 -15.773 1.00 85.75 209 MET A O 1
ATOM 1704 N N . PRO A 1 210 ? 36.575 -8.732 -15.951 1.00 84.88 210 PRO A N 1
ATOM 1705 C CA . PRO A 1 210 ? 37.110 -8.426 -17.272 1.00 84.88 210 PRO A CA 1
ATOM 1706 C C . PRO A 1 210 ? 36.058 -8.598 -18.375 1.00 84.88 210 PRO A C 1
ATOM 1708 O O . PRO A 1 210 ? 35.308 -9.570 -18.398 1.00 84.88 210 PRO A O 1
ATOM 1711 N N . GLY A 1 211 ? 36.082 -7.703 -19.364 1.00 83.56 211 GLY A N 1
ATOM 1712 C CA . GLY A 1 211 ? 35.279 -7.822 -20.583 1.00 83.56 211 GLY A CA 1
ATOM 1713 C C . GLY A 1 211 ? 33.845 -7.275 -20.465 1.00 83.56 211 GLY A C 1
ATOM 1714 O O . GLY A 1 211 ? 33.552 -6.478 -19.574 1.00 83.56 211 GLY A O 1
ATOM 1715 N N . PRO A 1 212 ? 32.936 -7.673 -21.379 1.00 79.94 212 PRO A N 1
ATOM 1716 C CA . PRO A 1 212 ? 31.572 -7.132 -21.468 1.00 79.94 212 PRO A CA 1
ATOM 1717 C C . PRO A 1 212 ? 30.683 -7.389 -20.241 1.00 79.94 212 PRO A C 1
ATOM 1719 O O . PRO A 1 212 ? 29.680 -6.707 -20.069 1.00 79.94 212 PRO A O 1
ATOM 1722 N N . CYS A 1 213 ? 31.033 -8.347 -19.377 1.00 74.56 213 CYS A N 1
ATOM 1723 C CA . CYS A 1 213 ? 30.273 -8.648 -18.160 1.00 74.56 213 CYS A CA 1
ATOM 1724 C C . CYS A 1 213 ? 30.459 -7.612 -17.035 1.00 74.56 213 CYS A C 1
ATOM 1726 O O . CYS A 1 213 ? 29.627 -7.555 -16.135 1.00 74.56 213 CYS A O 1
ATOM 1728 N N . GLY A 1 214 ? 31.507 -6.779 -17.089 1.00 75.75 214 GLY A N 1
ATOM 1729 C CA . GLY A 1 214 ? 31.701 -5.657 -16.161 1.00 75.75 214 GLY A CA 1
ATOM 1730 C C . GLY A 1 214 ? 30.922 -4.391 -16.548 1.00 75.75 214 GLY A C 1
ATOM 1731 O O . GLY A 1 214 ? 30.832 -3.449 -15.762 1.00 75.75 214 GLY A O 1
ATOM 1732 N N . GLN A 1 215 ? 30.339 -4.343 -17.751 1.00 79.25 215 GLN A N 1
ATOM 1733 C CA . GLN A 1 215 ? 29.561 -3.196 -18.219 1.00 79.25 215 GLN A CA 1
ATOM 1734 C C . GLN A 1 215 ? 28.114 -3.299 -17.733 1.00 79.25 215 GLN A C 1
ATOM 1736 O O . GLN A 1 215 ? 27.291 -4.029 -18.281 1.00 79.25 215 GLN A O 1
ATOM 1741 N N . ILE A 1 216 ? 27.798 -2.534 -16.693 1.00 71.69 216 ILE A N 1
ATOM 1742 C CA . ILE A 1 216 ? 26.454 -2.463 -16.129 1.00 71.69 216 ILE A CA 1
ATOM 1743 C C . ILE A 1 216 ? 25.536 -1.681 -17.077 1.00 71.69 216 ILE A C 1
ATOM 1745 O O . ILE A 1 216 ? 25.576 -0.450 -17.127 1.00 71.69 216 ILE A O 1
ATOM 1749 N N . ASN A 1 217 ? 24.670 -2.386 -17.804 1.00 77.00 217 ASN A N 1
ATOM 1750 C CA . ASN A 1 217 ? 23.631 -1.760 -18.616 1.00 77.00 217 ASN A CA 1
ATOM 1751 C C . ASN A 1 217 ? 22.389 -1.469 -17.757 1.00 77.00 217 ASN A C 1
ATOM 1753 O O . ASN A 1 217 ? 21.688 -2.406 -17.367 1.00 77.00 217 ASN A O 1
ATOM 1757 N N . PRO A 1 218 ? 22.033 -0.194 -17.509 1.00 72.31 218 PRO A N 1
ATOM 1758 C CA . PRO A 1 218 ? 20.903 0.147 -16.642 1.00 72.31 218 PRO A CA 1
ATOM 1759 C C . PRO A 1 218 ? 19.560 -0.359 -17.182 1.00 72.31 218 PRO A C 1
ATOM 1761 O O . PRO A 1 218 ? 18.670 -0.663 -16.401 1.00 72.31 218 PRO A O 1
ATOM 1764 N N . ARG A 1 219 ? 19.422 -0.503 -18.509 1.00 74.19 219 ARG A N 1
ATOM 1765 C CA . ARG A 1 219 ? 18.207 -1.032 -19.153 1.00 74.19 219 ARG A CA 1
ATOM 1766 C C . ARG A 1 219 ? 18.013 -2.537 -18.955 1.00 74.19 219 ARG A C 1
ATOM 1768 O O . ARG A 1 219 ? 16.888 -3.000 -19.012 1.00 74.19 219 ARG A O 1
ATOM 1775 N N . GLN A 1 220 ? 19.094 -3.297 -18.767 1.00 77.31 220 GLN A N 1
ATOM 1776 C CA . GLN A 1 220 ? 19.018 -4.754 -18.585 1.00 77.31 220 GLN A CA 1
ATOM 1777 C C . GLN A 1 220 ? 18.738 -5.142 -17.128 1.00 77.31 220 GLN A C 1
ATOM 1779 O O . GLN A 1 220 ? 18.240 -6.230 -16.877 1.00 77.31 220 GLN A O 1
ATOM 1784 N N . MET A 1 221 ? 19.047 -4.258 -16.177 1.00 78.75 221 MET A N 1
ATOM 1785 C CA . MET A 1 221 ? 18.738 -4.451 -14.755 1.00 78.75 221 MET A CA 1
ATOM 1786 C C . MET A 1 221 ? 17.372 -3.891 -14.352 1.00 78.75 221 MET A C 1
ATOM 1788 O O . MET A 1 221 ? 16.940 -4.072 -13.218 1.00 78.75 221 MET A O 1
ATOM 1792 N N . GLU A 1 222 ? 16.719 -3.150 -15.243 1.00 84.62 222 GLU A N 1
ATOM 1793 C CA . GLU A 1 222 ? 15.438 -2.526 -14.955 1.00 84.62 222 GLU A CA 1
ATOM 1794 C C . GLU A 1 222 ? 14.330 -3.577 -14.924 1.00 84.62 222 GLU A C 1
ATOM 1796 O O . GLU A 1 222 ? 13.999 -4.186 -15.939 1.00 84.62 222 GLU A O 1
ATOM 1801 N N . ILE A 1 223 ? 13.736 -3.758 -13.747 1.00 87.69 223 ILE A N 1
ATOM 1802 C CA . ILE A 1 223 ? 12.498 -4.512 -13.577 1.00 87.69 223 ILE A CA 1
ATOM 1803 C C . ILE A 1 223 ? 11.354 -3.510 -13.741 1.00 87.69 223 ILE A C 1
ATOM 1805 O O . ILE A 1 223 ? 11.254 -2.549 -12.975 1.00 87.69 223 ILE A O 1
ATOM 1809 N N . ALA A 1 224 ? 10.526 -3.707 -14.764 1.00 88.50 224 ALA A N 1
ATOM 1810 C CA . ALA A 1 224 ? 9.347 -2.889 -15.026 1.00 88.50 224 ALA A CA 1
ATOM 1811 C C . ALA A 1 224 ? 8.076 -3.588 -14.507 1.00 88.50 224 ALA A C 1
ATOM 1813 O O . ALA A 1 224 ? 8.024 -4.820 -14.517 1.00 88.50 224 ALA A O 1
ATOM 1814 N N . PRO A 1 225 ? 7.057 -2.829 -14.064 1.00 90.75 225 PRO A N 1
ATOM 1815 C CA . PRO A 1 225 ? 5.774 -3.401 -13.671 1.00 90.75 225 PRO A CA 1
ATOM 1816 C C . PRO A 1 225 ? 5.036 -3.978 -14.886 1.00 90.75 225 PRO A C 1
ATOM 1818 O O . PRO A 1 225 ? 5.027 -3.369 -15.958 1.00 90.75 225 PRO A O 1
ATOM 1821 N N . ASP A 1 226 ? 4.391 -5.129 -14.703 1.00 91.25 226 ASP A N 1
ATOM 1822 C CA . ASP A 1 226 ? 3.590 -5.777 -15.744 1.00 91.25 226 ASP A CA 1
ATOM 1823 C C . ASP A 1 226 ? 2.185 -5.162 -15.825 1.00 91.25 226 ASP A C 1
ATOM 1825 O O . ASP A 1 226 ? 1.327 -5.398 -14.968 1.00 91.25 226 ASP A O 1
ATOM 1829 N N . LEU A 1 227 ? 1.953 -4.353 -16.860 1.00 89.56 227 LEU A N 1
ATOM 1830 C CA . LEU A 1 227 ? 0.692 -3.641 -17.070 1.00 89.56 227 LEU A CA 1
ATOM 1831 C C . LEU A 1 227 ? -0.409 -4.521 -17.683 1.00 89.56 227 LEU A C 1
ATOM 1833 O O . LEU A 1 227 ? -1.576 -4.152 -17.590 1.00 89.56 227 LEU A O 1
ATOM 1837 N N . GLU A 1 228 ? -0.077 -5.682 -18.247 1.00 89.75 228 GLU A N 1
ATOM 1838 C CA . GLU A 1 228 ? -1.061 -6.601 -18.845 1.00 89.75 228 GLU A CA 1
ATOM 1839 C C . GLU A 1 228 ? -1.661 -7.569 -17.810 1.00 89.75 228 GLU A C 1
ATOM 1841 O O . GLU A 1 228 ? -2.513 -8.412 -18.111 1.00 89.75 228 GLU A O 1
ATOM 1846 N N . THR A 1 229 ? -1.254 -7.423 -16.545 1.00 89.25 229 THR A N 1
ATOM 1847 C CA . THR A 1 229 ? -1.836 -8.166 -15.429 1.00 89.25 229 THR A CA 1
ATOM 1848 C C . THR A 1 229 ? -3.339 -7.903 -15.357 1.00 89.25 229 THR A C 1
ATOM 1850 O O . THR A 1 229 ? -3.792 -6.758 -15.289 1.00 89.25 229 THR A O 1
ATOM 1853 N N . HIS A 1 230 ? -4.120 -8.980 -15.345 1.00 89.88 230 HIS A N 1
ATOM 1854 C CA . HIS A 1 230 ? -5.570 -8.907 -15.235 1.00 89.88 230 HIS A CA 1
ATOM 1855 C C . HIS A 1 230 ? -5.977 -8.631 -13.791 1.00 89.88 230 HIS A C 1
ATOM 1857 O O . HIS A 1 230 ? -5.556 -9.335 -12.871 1.00 89.88 230 HIS A O 1
ATOM 1863 N N . VAL A 1 231 ? -6.820 -7.620 -13.596 1.00 91.56 231 VAL A N 1
ATOM 1864 C CA . VAL A 1 231 ? -7.287 -7.201 -12.272 1.00 91.56 231 VAL A CA 1
ATOM 1865 C C . VAL A 1 231 ? -8.808 -7.126 -12.230 1.00 91.56 231 VAL A C 1
ATOM 1867 O O . VAL A 1 231 ? -9.467 -6.838 -13.232 1.00 91.56 231 VAL A O 1
ATOM 1870 N N . PHE A 1 232 ? -9.376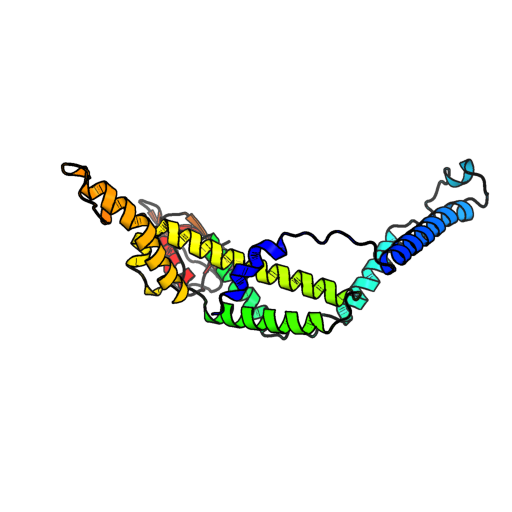 -7.374 -11.051 1.00 92.62 232 PHE A N 1
ATOM 1871 C CA . PHE A 1 232 ? -10.800 -7.178 -10.812 1.00 92.62 232 PHE A CA 1
ATOM 1872 C C . PHE A 1 232 ? -11.056 -5.703 -10.522 1.00 92.62 232 PHE A C 1
ATOM 1874 O O . PHE A 1 232 ? -10.565 -5.141 -9.542 1.00 92.62 232 PHE A O 1
ATOM 1881 N N . ALA A 1 233 ? -11.835 -5.073 -11.391 1.00 90.12 233 ALA A N 1
ATOM 1882 C CA . ALA A 1 233 ? -12.166 -3.666 -11.311 1.00 90.12 233 ALA A CA 1
ATOM 1883 C C . ALA A 1 233 ? -13.658 -3.486 -11.041 1.00 90.12 233 ALA A C 1
ATOM 1885 O O . ALA A 1 233 ? -14.506 -4.087 -11.703 1.00 90.12 233 ALA A O 1
ATOM 1886 N N . LYS A 1 234 ? -13.977 -2.611 -10.087 1.00 90.12 234 LYS A N 1
ATOM 1887 C CA . LYS A 1 234 ? -15.325 -2.119 -9.818 1.00 90.12 234 LYS A CA 1
ATOM 1888 C C . LYS A 1 234 ? -15.389 -0.624 -10.086 1.00 90.12 234 LYS A C 1
ATOM 1890 O O . LYS A 1 234 ? -14.622 0.148 -9.507 1.00 90.12 234 LYS A O 1
ATOM 1895 N N . SER A 1 235 ? -16.340 -0.201 -10.913 1.00 86.94 235 SER A N 1
ATOM 1896 C CA . SER A 1 235 ? -16.519 1.225 -11.183 1.00 86.94 235 SER A CA 1
ATOM 1897 C C . SER A 1 235 ? -17.321 1.936 -10.098 1.00 86.94 235 SER A C 1
ATOM 1899 O O . SER A 1 235 ? -18.340 1.421 -9.632 1.00 86.94 235 SER A O 1
ATOM 1901 N N . LYS A 1 236 ? -16.892 3.147 -9.727 1.00 85.81 236 LYS A N 1
ATOM 1902 C CA . LYS A 1 236 ? -17.660 4.054 -8.857 1.00 85.81 236 LYS A CA 1
ATOM 1903 C C . LYS A 1 236 ? -18.582 4.984 -9.648 1.00 85.81 236 LYS A C 1
ATOM 1905 O O . LYS A 1 236 ? -19.586 5.449 -9.108 1.00 85.81 236 LYS A O 1
ATOM 1910 N N . VAL A 1 237 ? -18.227 5.277 -10.899 1.00 84.25 237 VAL A N 1
ATOM 1911 C CA . VAL A 1 237 ? -18.895 6.264 -11.760 1.00 84.25 237 VAL A CA 1
ATOM 1912 C C . VAL A 1 237 ? -19.257 5.613 -13.092 1.00 84.25 237 VAL A C 1
ATOM 1914 O O . VAL A 1 237 ? -18.562 4.711 -13.552 1.00 84.25 237 VAL A O 1
ATOM 1917 N N . ASP A 1 238 ? -20.349 6.048 -13.713 1.00 78.94 238 ASP A N 1
ATOM 1918 C CA . ASP A 1 238 ? -20.632 5.679 -15.099 1.00 78.94 238 ASP A CA 1
ATOM 1919 C C . ASP A 1 238 ? -19.562 6.308 -15.996 1.00 78.94 238 ASP A C 1
ATOM 1921 O O . ASP A 1 238 ? -19.453 7.533 -16.085 1.00 78.94 238 ASP A O 1
ATOM 1925 N N . LEU A 1 239 ? -18.720 5.468 -16.597 1.00 71.25 239 LEU A N 1
ATOM 1926 C CA . LEU A 1 239 ? -17.663 5.921 -17.492 1.00 71.25 239 LEU A CA 1
ATOM 1927 C C . LEU A 1 239 ? -18.291 6.208 -18.864 1.00 71.25 239 LEU A C 1
ATOM 1929 O O . LEU A 1 239 ? -18.900 5.305 -19.437 1.00 71.25 239 LEU A O 1
ATOM 1933 N N . PRO A 1 240 ? -18.186 7.447 -19.385 1.00 61.22 240 PRO A N 1
ATOM 1934 C CA . PRO A 1 240 ? -18.756 7.793 -20.686 1.00 61.22 240 PRO A CA 1
ATOM 1935 C C . PRO A 1 240 ? -17.952 7.203 -21.852 1.00 61.22 240 PRO A C 1
ATOM 1937 O O . PRO A 1 240 ? -18.498 7.050 -22.942 1.00 61.22 240 PRO A O 1
ATOM 1940 N N . ASP A 1 241 ? -16.682 6.861 -21.619 1.00 60.91 241 ASP A N 1
ATOM 1941 C CA . ASP A 1 241 ? -15.777 6.343 -22.639 1.00 60.91 241 ASP A CA 1
ATOM 1942 C C . ASP A 1 241 ? -15.847 4.815 -22.697 1.00 60.91 241 ASP A C 1
ATOM 1944 O O . ASP A 1 241 ? -15.696 4.122 -21.684 1.00 60.91 241 ASP A O 1
ATOM 1948 N N . THR A 1 242 ? -16.040 4.279 -23.900 1.00 61.22 242 THR A N 1
ATOM 1949 C CA . THR A 1 242 ? -15.877 2.852 -24.152 1.00 61.22 242 THR A CA 1
ATOM 1950 C C . THR A 1 242 ? -14.398 2.507 -24.031 1.00 61.22 242 THR A C 1
ATOM 1952 O O . THR A 1 242 ? -13.573 2.988 -24.807 1.00 61.22 242 THR A O 1
ATOM 1955 N N . ILE A 1 243 ? -14.041 1.699 -23.035 1.00 65.75 243 ILE A N 1
ATOM 1956 C CA . ILE A 1 243 ? -12.654 1.275 -22.866 1.00 65.75 243 ILE A CA 1
ATOM 1957 C C . ILE A 1 243 ? -12.374 0.221 -23.931 1.00 65.75 243 ILE A C 1
ATOM 1959 O O . ILE A 1 243 ? -13.030 -0.822 -23.957 1.00 65.75 243 ILE A O 1
ATOM 1963 N N . ILE A 1 244 ? -11.404 0.502 -24.797 1.00 65.25 244 ILE A N 1
ATOM 1964 C CA . ILE A 1 244 ? -10.894 -0.469 -25.760 1.00 65.25 244 ILE A CA 1
ATOM 1965 C C . ILE A 1 244 ? -9.943 -1.386 -24.992 1.00 65.25 244 ILE A C 1
ATOM 1967 O O . ILE A 1 244 ? -8.884 -0.962 -24.516 1.00 65.25 244 ILE A O 1
ATOM 1971 N N . VAL A 1 245 ? -10.358 -2.634 -24.809 1.00 66.81 245 VAL A N 1
ATOM 1972 C CA . VAL A 1 245 ? -9.505 -3.680 -24.255 1.00 66.81 245 VAL A CA 1
ATOM 1973 C C . VAL A 1 245 ? -8.922 -4.469 -25.419 1.00 66.81 245 VAL A C 1
ATOM 1975 O O . VAL A 1 245 ? -9.651 -5.082 -26.198 1.00 66.81 245 VAL A O 1
ATOM 1978 N N . ASN A 1 246 ? -7.596 -4.436 -25.532 1.00 62.78 246 ASN A N 1
ATOM 1979 C CA . ASN A 1 246 ? -6.857 -5.175 -26.548 1.00 62.78 246 ASN A CA 1
ATOM 1980 C C . ASN A 1 246 ? -6.524 -6.567 -26.007 1.00 62.78 246 ASN A C 1
ATOM 1982 O O . ASN A 1 246 ? -5.424 -6.787 -25.508 1.00 62.78 246 ASN A O 1
ATOM 1986 N N . ASP A 1 247 ? -7.463 -7.508 -26.099 1.00 62.28 247 ASP A N 1
ATOM 1987 C CA . ASP A 1 247 ? -7.223 -8.896 -25.686 1.00 62.28 247 ASP A CA 1
ATOM 1988 C C . ASP A 1 247 ? -6.708 -9.713 -26.889 1.00 62.28 247 ASP A C 1
ATOM 1990 O O . ASP A 1 247 ? -7.387 -10.546 -27.499 1.00 62.28 247 ASP A O 1
ATOM 1994 N N . GLY A 1 248 ? -5.491 -9.380 -27.330 1.00 68.06 248 GLY A N 1
ATOM 1995 C CA . GLY A 1 248 ? -4.865 -9.976 -28.511 1.00 68.06 248 GLY A CA 1
ATOM 1996 C C . GLY A 1 248 ? -5.472 -9.475 -29.837 1.00 68.06 248 GLY A C 1
ATOM 1997 O O . GLY A 1 248 ? -5.429 -8.276 -30.096 1.00 68.06 248 GLY A O 1
ATOM 1998 N N . PRO A 1 249 ? -5.979 -10.346 -30.739 1.00 60.53 249 PRO A N 1
ATOM 1999 C CA . PRO A 1 249 ? -6.463 -9.942 -32.067 1.00 60.53 249 PRO A CA 1
ATOM 2000 C C . PRO A 1 249 ? -7.887 -9.357 -32.074 1.00 60.53 249 PRO A C 1
ATOM 2002 O O . PRO A 1 249 ? -8.409 -9.070 -33.152 1.00 60.53 249 PRO A O 1
ATOM 2005 N N . ARG A 1 250 ? -8.552 -9.245 -30.917 1.00 60.16 250 ARG A N 1
ATOM 2006 C CA . ARG A 1 250 ? -9.903 -8.685 -30.794 1.00 60.16 250 ARG A CA 1
ATOM 2007 C C . ARG A 1 250 ? -9.850 -7.429 -29.937 1.00 60.16 250 ARG A C 1
ATOM 2009 O O . ARG A 1 250 ? -9.455 -7.486 -28.779 1.00 60.16 250 ARG A O 1
ATOM 2016 N N . GLU A 1 251 ? -10.263 -6.317 -30.528 1.00 65.81 251 GLU A N 1
ATOM 2017 C CA . GLU A 1 251 ? -10.544 -5.084 -29.802 1.00 65.81 251 GLU A CA 1
ATOM 2018 C C . GLU A 1 251 ? -11.987 -5.187 -29.302 1.00 65.81 251 GLU A C 1
ATOM 2020 O O . GLU A 1 251 ? -12.932 -5.171 -30.095 1.00 65.81 251 GLU A O 1
ATOM 2025 N N . GLU A 1 252 ? -12.157 -5.389 -27.995 1.00 69.31 252 GLU A N 1
ATOM 2026 C CA . GLU A 1 252 ? -13.477 -5.375 -27.372 1.00 69.31 252 GLU A CA 1
ATOM 2027 C C . GLU A 1 252 ? -13.721 -4.011 -26.732 1.00 69.31 252 GLU A C 1
ATOM 2029 O O . GLU A 1 252 ? -12.981 -3.538 -25.868 1.00 69.31 252 GLU A O 1
ATOM 2034 N N . GLU A 1 253 ? -14.791 -3.376 -27.190 1.00 68.62 253 GLU A N 1
ATOM 2035 C CA . GLU A 1 253 ? -15.296 -2.119 -26.672 1.00 68.62 253 GLU A CA 1
ATOM 2036 C C . GLU A 1 253 ? -16.189 -2.402 -25.452 1.00 68.62 253 GLU A C 1
ATOM 2038 O O . GLU A 1 253 ? -17.319 -2.881 -25.567 1.00 68.62 253 GLU A O 1
ATOM 2043 N N . ILE A 1 254 ? -15.664 -2.142 -24.251 1.00 71.19 254 ILE A N 1
ATOM 2044 C CA . ILE A 1 254 ? -16.312 -2.508 -22.989 1.00 71.19 254 ILE A CA 1
ATOM 2045 C C . ILE A 1 254 ? -16.884 -1.255 -22.303 1.00 71.19 254 ILE A C 1
ATOM 2047 O O . ILE A 1 254 ? -16.151 -0.441 -21.743 1.00 71.19 254 ILE A O 1
ATOM 2051 N N . THR A 1 255 ? -18.216 -1.116 -22.269 1.00 72.19 255 THR A N 1
ATOM 2052 C CA . THR A 1 255 ? -18.907 -0.021 -21.550 1.00 72.19 255 THR A CA 1
ATOM 2053 C C . THR A 1 255 ? -19.062 -0.347 -20.067 1.00 72.19 255 THR A C 1
ATOM 2055 O O . THR A 1 255 ? -19.845 -1.235 -19.711 1.00 72.19 255 THR A O 1
ATOM 2058 N N . ILE A 1 256 ? -18.321 0.325 -19.186 1.00 72.06 256 ILE A N 1
ATOM 2059 C CA . ILE A 1 256 ? -18.360 0.064 -17.740 1.00 72.06 256 ILE A CA 1
ATOM 2060 C C . ILE A 1 256 ? -19.416 0.949 -17.065 1.00 72.06 256 ILE A C 1
ATOM 2062 O O . ILE A 1 256 ? -19.205 2.138 -16.835 1.00 72.06 256 ILE A O 1
ATOM 2066 N N . ASN A 1 257 ? -20.535 0.330 -16.685 1.00 80.19 257 ASN A N 1
ATOM 2067 C CA . ASN A 1 257 ? -21.571 0.978 -15.881 1.00 80.19 257 ASN A CA 1
ATOM 2068 C C . ASN A 1 257 ? -21.133 1.093 -14.412 1.00 80.19 257 ASN A C 1
ATOM 2070 O O . ASN A 1 257 ? -20.320 0.300 -13.916 1.00 80.19 257 ASN A O 1
ATOM 2074 N N . LYS A 1 258 ? -21.731 2.031 -13.683 1.00 83.81 258 LYS A N 1
ATOM 2075 C CA . LYS A 1 258 ? -21.569 2.209 -12.244 1.00 83.81 258 LYS A CA 1
ATOM 2076 C C . LYS A 1 258 ? -21.869 0.913 -11.497 1.00 83.81 258 LYS A C 1
ATOM 2078 O O . LYS A 1 258 ? -22.805 0.186 -11.821 1.00 83.81 258 LYS A O 1
ATOM 2083 N N . ASP A 1 259 ? -21.036 0.622 -10.502 1.00 85.44 259 ASP A N 1
ATOM 2084 C CA . ASP A 1 259 ? -21.089 -0.571 -9.654 1.00 85.44 259 ASP A CA 1
ATOM 2085 C C . ASP A 1 259 ? -20.914 -1.921 -10.373 1.00 85.44 259 ASP A C 1
ATOM 2087 O O . ASP A 1 259 ? -20.868 -2.958 -9.704 1.00 85.44 259 ASP A O 1
ATOM 2091 N N . SER A 1 260 ? -20.731 -1.934 -11.698 1.00 86.56 260 SER A N 1
ATOM 2092 C CA . SER A 1 260 ? -20.386 -3.153 -12.424 1.00 86.56 260 SER A CA 1
ATOM 2093 C C . SER A 1 260 ? -18.959 -3.601 -12.095 1.00 86.56 260 SER A C 1
ATOM 2095 O O . SER A 1 260 ? -18.062 -2.781 -11.870 1.00 86.56 260 SER A O 1
ATOM 2097 N N . GLN A 1 261 ? -18.772 -4.919 -12.024 1.00 88.88 261 GLN A N 1
ATOM 2098 C CA . GLN A 1 261 ? -17.487 -5.561 -11.765 1.00 88.88 261 GLN A CA 1
ATOM 2099 C C . GLN A 1 261 ? -17.054 -6.308 -13.015 1.00 88.88 261 GLN A C 1
ATOM 2101 O O . GLN A 1 261 ? -17.846 -7.072 -13.574 1.00 88.88 261 GLN A O 1
ATOM 2106 N N . ARG A 1 262 ? -15.818 -6.087 -13.456 1.00 86.06 262 ARG A N 1
ATOM 2107 C CA . ARG A 1 262 ? -15.244 -6.771 -14.616 1.00 86.06 262 ARG A CA 1
ATOM 2108 C C . ARG A 1 262 ? -13.771 -7.063 -14.404 1.00 86.06 262 ARG A C 1
ATOM 2110 O O . ARG A 1 262 ? -13.091 -6.375 -13.646 1.00 86.06 262 ARG A O 1
ATOM 2117 N N . ILE A 1 263 ? -13.309 -8.099 -15.089 1.00 89.00 263 ILE A N 1
ATOM 2118 C CA . ILE A 1 263 ? -11.892 -8.419 -15.209 1.00 89.00 263 ILE A CA 1
ATOM 2119 C C . ILE A 1 263 ? -11.407 -7.737 -16.476 1.00 89.00 263 ILE A C 1
ATOM 2121 O O . ILE A 1 263 ? -12.002 -7.922 -17.535 1.00 89.00 263 ILE A O 1
ATOM 2125 N N . VAL A 1 264 ? -10.364 -6.931 -16.347 1.00 87.00 264 VAL A N 1
ATOM 2126 C CA . VAL A 1 264 ? -9.745 -6.206 -17.457 1.00 87.00 264 VAL A CA 1
ATOM 2127 C C . VAL A 1 264 ? -8.233 -6.147 -17.230 1.00 87.00 264 VAL A C 1
ATOM 2129 O O . VAL A 1 264 ? -7.795 -6.195 -16.071 1.00 87.00 264 VAL A O 1
ATOM 2132 N N . PRO A 1 265 ? -7.419 -6.048 -18.293 1.00 89.50 265 PRO A N 1
ATOM 2133 C CA . PRO A 1 265 ? -5.997 -5.775 -18.142 1.00 89.50 265 PRO A CA 1
ATOM 2134 C C . PRO A 1 265 ? -5.795 -4.404 -17.494 1.00 89.50 265 PRO A C 1
ATOM 2136 O O . PRO A 1 265 ? -6.509 -3.433 -17.777 1.00 89.50 265 PRO A O 1
ATOM 2139 N N . TYR A 1 266 ? -4.813 -4.320 -16.598 1.00 90.56 266 TYR A N 1
ATOM 2140 C CA . TYR A 1 266 ? -4.552 -3.109 -15.827 1.00 90.56 266 TYR A CA 1
ATOM 2141 C C . TYR A 1 266 ? -4.191 -1.906 -16.717 1.00 90.56 266 TYR A C 1
ATOM 2143 O O . TYR A 1 266 ? -4.579 -0.778 -16.408 1.00 90.56 266 TYR A O 1
ATOM 2151 N N . ALA A 1 267 ? -3.519 -2.139 -17.849 1.00 89.81 267 ALA A N 1
ATOM 2152 C CA . ALA A 1 267 ? -3.128 -1.121 -18.821 1.00 89.81 267 ALA A CA 1
ATOM 2153 C C . ALA A 1 267 ? -4.302 -0.222 -19.246 1.00 89.81 267 ALA A C 1
ATOM 2155 O O . ALA A 1 267 ? -4.169 1.003 -19.234 1.00 89.81 267 ALA A O 1
ATOM 2156 N N . SER A 1 268 ? -5.465 -0.814 -19.533 1.00 86.69 268 SER A N 1
ATOM 2157 C CA . SER A 1 268 ? -6.658 -0.095 -19.995 1.00 86.69 268 SER A CA 1
ATOM 2158 C C . SER A 1 268 ? -7.325 0.750 -18.905 1.00 86.69 268 SER A C 1
ATOM 2160 O O . SER A 1 268 ? -7.976 1.747 -19.211 1.00 86.69 268 SER A O 1
ATOM 2162 N N . ILE A 1 269 ? -7.172 0.383 -17.626 1.00 87.62 269 ILE A N 1
ATOM 2163 C CA . ILE A 1 269 ? -7.833 1.072 -16.502 1.00 87.62 269 ILE A CA 1
ATOM 2164 C C . ILE A 1 269 ? -6.914 1.959 -15.662 1.00 87.62 269 ILE A C 1
ATOM 2166 O O . ILE A 1 269 ? -7.373 2.622 -14.729 1.00 87.62 269 ILE A O 1
ATOM 2170 N N . ARG A 1 270 ? -5.621 1.985 -15.980 1.00 89.19 270 ARG A N 1
ATOM 2171 C CA . ARG A 1 270 ? -4.573 2.655 -15.204 1.00 89.19 270 ARG A CA 1
ATOM 2172 C C . ARG A 1 270 ? -4.914 4.102 -14.841 1.00 89.19 270 ARG A C 1
ATOM 2174 O O . ARG A 1 270 ? -4.834 4.480 -13.673 1.00 89.19 270 ARG A O 1
ATOM 2181 N N . GLU A 1 271 ? -5.328 4.904 -15.819 1.00 88.56 271 GLU A N 1
ATOM 2182 C CA . GLU A 1 271 ? -5.638 6.324 -15.604 1.00 88.56 271 GLU A CA 1
ATOM 2183 C C . GLU A 1 271 ? -6.903 6.518 -14.754 1.00 88.56 271 GLU A C 1
ATOM 2185 O O . GLU A 1 271 ? -6.937 7.359 -13.854 1.00 88.56 271 GLU A O 1
ATOM 2190 N N . TYR A 1 272 ? -7.914 5.669 -14.937 1.00 88.25 272 TYR A N 1
ATOM 2191 C CA . TYR A 1 272 ? -9.134 5.702 -14.129 1.00 88.25 272 TYR A CA 1
ATOM 2192 C C . TYR A 1 272 ? -8.880 5.298 -12.665 1.00 88.25 272 TYR A C 1
ATOM 2194 O O . TYR A 1 272 ? -9.516 5.836 -11.752 1.00 88.25 272 TYR A O 1
ATOM 2202 N N . VAL A 1 273 ? -7.925 4.393 -12.416 1.00 89.94 273 VAL A N 1
ATOM 2203 C CA . VAL A 1 273 ? -7.475 4.038 -11.057 1.00 89.94 273 VAL A CA 1
ATOM 2204 C C . VAL A 1 273 ? -6.708 5.201 -10.418 1.00 89.94 273 VAL A C 1
ATOM 2206 O O . VAL A 1 273 ? -6.958 5.533 -9.258 1.00 89.94 273 VAL A O 1
ATOM 2209 N N . ARG A 1 274 ? -5.833 5.890 -11.167 1.00 88.81 274 ARG A N 1
ATOM 2210 C CA . ARG A 1 274 ? -5.114 7.089 -10.683 1.00 88.81 274 ARG A CA 1
ATOM 2211 C C . ARG A 1 274 ? -6.061 8.226 -10.309 1.00 88.81 274 ARG A C 1
ATOM 2213 O O . ARG A 1 274 ? -5.872 8.867 -9.273 1.00 88.81 274 ARG A O 1
ATOM 2220 N N . ASN A 1 275 ? -7.114 8.407 -11.101 1.00 87.38 275 ASN A N 1
ATOM 2221 C CA . ASN A 1 275 ? -8.157 9.407 -10.882 1.00 87.38 275 ASN A CA 1
ATOM 2222 C C . ASN A 1 275 ? -9.202 8.994 -9.827 1.00 87.38 275 ASN A C 1
ATOM 2224 O O . ASN A 1 275 ? -10.137 9.749 -9.571 1.00 87.38 275 ASN A O 1
ATOM 2228 N N . ASN A 1 276 ? -9.052 7.826 -9.187 1.00 86.19 276 ASN A N 1
ATOM 2229 C CA . ASN A 1 276 ? -9.969 7.302 -8.166 1.00 86.19 276 ASN A CA 1
ATOM 2230 C C . ASN A 1 276 ? -11.421 7.094 -8.660 1.00 86.19 276 ASN A C 1
ATOM 2232 O O . ASN A 1 276 ? -12.367 7.142 -7.871 1.00 86.19 276 ASN A O 1
ATOM 2236 N N . GLN A 1 277 ? -11.608 6.854 -9.961 1.00 86.00 277 GLN A N 1
ATOM 2237 C CA . GLN A 1 277 ? -12.911 6.557 -10.574 1.00 86.00 277 GLN A CA 1
ATOM 2238 C C . GLN A 1 277 ? -13.233 5.055 -10.530 1.00 86.00 277 GLN A C 1
ATOM 2240 O O . GLN A 1 277 ? -14.399 4.666 -10.434 1.00 86.00 277 GLN A O 1
ATOM 2245 N N . ILE A 1 278 ? -12.194 4.215 -10.541 1.00 88.31 278 ILE A N 1
ATOM 2246 C CA . ILE A 1 278 ? -12.282 2.757 -10.428 1.00 88.31 278 ILE A CA 1
ATOM 2247 C C . ILE A 1 278 ? -11.602 2.299 -9.134 1.00 88.31 278 ILE A C 1
ATOM 2249 O O . ILE A 1 278 ? -10.559 2.821 -8.740 1.00 88.31 278 ILE A O 1
ATOM 2253 N N . LYS A 1 279 ? -12.203 1.306 -8.477 1.00 91.56 279 LYS A N 1
ATOM 2254 C CA . LYS A 1 279 ? -11.662 0.607 -7.308 1.00 91.56 279 LYS A CA 1
ATOM 2255 C C . LYS A 1 279 ? -11.303 -0.826 -7.686 1.00 91.56 279 LYS A C 1
ATOM 2257 O O . LYS A 1 279 ? -12.078 -1.481 -8.378 1.00 91.56 279 LYS A O 1
ATOM 2262 N N . LEU A 1 280 ? -10.161 -1.309 -7.212 1.00 91.88 280 LEU A N 1
ATOM 2263 C CA . LEU A 1 280 ? -9.760 -2.706 -7.367 1.00 91.88 280 LEU A CA 1
ATOM 2264 C C . LEU A 1 280 ? -10.356 -3.557 -6.234 1.00 91.88 280 LEU A C 1
ATOM 2266 O O . LEU A 1 280 ? -10.545 -3.053 -5.120 1.00 91.88 280 LEU A O 1
ATOM 2270 N N . ILE A 1 281 ? -10.693 -4.816 -6.530 1.00 88.81 281 ILE A N 1
ATOM 2271 C CA . ILE A 1 281 ? -11.301 -5.776 -5.586 1.00 88.81 281 ILE A CA 1
ATOM 2272 C C . ILE A 1 281 ? -10.479 -7.056 -5.505 1.00 88.81 281 ILE A C 1
ATOM 2274 O O . ILE A 1 281 ? -9.972 -7.496 -6.557 1.00 88.81 281 ILE A O 1
#

Organism: Apolygus lucorum (NCBI:txid248454)

Secondary structure (DSSP, 8-state):
--THHHHTTTGGGS-------HHHHHHHHHHHHHHHHHHHHHHHHTTS--HHHHT--SS--GGG-HHHHHHHHHHHHHHHHHHHSSSS-TTHHHHHHHHHHHHHHHHH-SSPPPP-HHHHHHHHHHHHHHHHHHHHS-TTSHHHHHHHHHHHHHHHHHHHHHHHHHHHHHHTHHHHHH-GGGS-HHHHHHHHHHHHHHHHHHHHHHTTS-SGGG---TTTS-PPP-TT-EEEEEESS---S-EEEEETTEEEEE---TT-EEEEEHHHHHHHHHTTSEEE-